Protein AF-A0A327WB02-F1 (afdb_monomer)

Nearest PDB structures (foldseek):
  8d9p-assembly1_A  TM=6.864E-01  e=2.105E-02  synthetic construct
  5vju-assembly1_A  TM=5.233E-01  e=1.436E-02  synthetic construct
  8d9o-assembly1_A  TM=4.269E-01  e=8.899E-03  synthetic construct
  8afz-assembly1_A  TM=2.380E-01  e=6.591E-01  Homo sapiens
  8zgt-assembly1_B  TM=2.980E-01  e=2.077E+00  Rattus norvegicus

Sequence (229 aa):
MYTESSLNSIQQRFCEGFLYFPFKQLKKSGNHIYKQYKSQSGIRQVLDEQKVTIDFHIFFAQQLREKIARVAVPNGISLMRQVEDLFEGNGRSEQTTAAVFTTFTEILTAYYSELSNYQSVVLLRQQESLKPMTKRNPDCSNAADVFSSEWPRMIKQFINNGNAVVKFLQENLETNNSYHHLPADCTQQEVEDVIVGIQAFNAIQYQLISLLKQWHQRQQQHNRQVYLN

Solvent-accessible surface area (backbone atoms only — not comparable to full-atom values): 13310 Å² total; per-residue (Å²): 139,83,67,72,79,60,56,55,60,56,51,50,67,74,37,70,92,51,98,64,87,89,69,82,76,68,44,74,59,90,95,47,76,47,77,73,94,52,97,82,66,58,56,66,60,54,52,53,55,43,37,62,69,75,43,37,67,37,54,49,34,43,53,52,40,49,43,42,67,72,44,48,49,57,50,50,55,51,41,50,47,52,55,47,54,60,50,64,44,55,77,72,68,90,83,91,59,80,68,52,49,48,52,54,51,50,53,53,50,53,48,48,53,48,50,51,46,42,50,68,49,50,54,47,51,56,42,57,70,31,47,50,32,64,41,99,76,54,56,61,89,62,55,67,65,69,59,31,74,60,52,57,47,54,55,49,50,53,40,53,52,50,52,52,50,40,51,53,53,48,56,39,69,72,45,96,50,101,75,40,68,64,53,94,60,55,55,72,63,62,55,50,51,42,41,52,41,49,52,55,50,40,51,55,49,53,51,51,45,48,53,44,50,52,47,48,52,50,50,54,52,52,52,52,56,64,75,75,104

Foldseek 3Di:
DDDPVVVVVLQCVVCVPPPDRPDDPWDDDQPDIDDDPDPPPCVVVVVVVVCCQPVVLLVLLVVLLCLLVPPQLVLLVVLLVLLVVQVVLLPPDDDDDPPLVCVLCVLSVVLSVVSCCCNPPVSVVLNVVSVQCNDSDHDCVCSVVSLPPVLLVSLVVNLVSLVVNLVVLVVLLPDPDDPRHDRPSDDNVSSVVSSVSSVVSNVSSVVSSVSSVVSVVSVVVVVVVVVVD

Secondary structure (DSSP, 8-state):
---THHHHHHHHHHTTT-SS---SSEEEETTEEEE-SSTTSSHHHHHHHHHHHHSHHHHHHHHHHHHIIIIIHHHHHHHHHHHHHHHHHTTS--SS-HHHHHHHHHHHHHHHHHHHHIIIIIIHHHHHHTTGGGSSS---TTHHHHTSTHHHHHHHHHHHHHHHHHHHHHHHHS--STT-PPPTT--HHHHHHHHHHHHHHHHHHHHHHHHHHHHHHHHHHHHHHHHH-

Structure (mmCIF, N/CA/C/O backbone):
data_AF-A0A327WB02-F1
#
_entry.id   AF-A0A327WB02-F1
#
loop_
_atom_site.group_PDB
_atom_site.id
_atom_site.type_symbol
_atom_site.label_atom_id
_atom_site.label_alt_id
_atom_site.label_comp_id
_atom_site.label_asym_id
_atom_site.label_entity_id
_atom_site.label_seq_id
_atom_site.pdbx_PDB_ins_code
_atom_site.Cartn_x
_atom_site.Cartn_y
_atom_site.Cartn_z
_atom_site.occupancy
_atom_site.B_iso_or_equiv
_atom_site.auth_seq_id
_atom_site.auth_comp_id
_atom_site.auth_asym_id
_atom_site.auth_atom_id
_atom_site.pdbx_PDB_model_num
ATOM 1 N N . MET A 1 1 ? -4.461 -12.548 -40.177 1.00 32.12 1 MET A N 1
ATOM 2 C CA . MET A 1 1 ? -3.626 -11.860 -41.183 1.00 32.12 1 MET A CA 1
ATOM 3 C C . MET A 1 1 ? -3.137 -10.555 -40.571 1.00 32.12 1 MET A C 1
ATOM 5 O O . MET A 1 1 ? -3.933 -9.643 -40.420 1.00 32.12 1 MET A O 1
ATOM 9 N N . TYR A 1 2 ? -1.881 -10.505 -40.118 1.00 34.25 2 TYR A N 1
ATOM 10 C CA . TYR A 1 2 ? -1.254 -9.273 -39.626 1.00 34.25 2 TYR A CA 1
ATOM 11 C C . TYR A 1 2 ? -0.498 -8.620 -40.782 1.00 34.25 2 TYR A C 1
ATOM 13 O O . TYR A 1 2 ? 0.242 -9.282 -41.501 1.00 34.25 2 TYR A O 1
ATOM 21 N N . THR A 1 3 ? -0.759 -7.336 -40.964 1.00 35.97 3 THR A N 1
ATOM 22 C CA . THR A 1 3 ? -0.374 -6.488 -42.088 1.00 35.97 3 THR A CA 1
ATOM 23 C C . THR A 1 3 ? 1.146 -6.361 -42.262 1.00 35.97 3 THR A C 1
ATOM 25 O O . THR A 1 3 ? 1.880 -6.010 -41.330 1.00 35.97 3 THR A O 1
ATOM 28 N N . GLU A 1 4 ? 1.607 -6.595 -43.497 1.00 39.88 4 GLU A N 1
ATOM 29 C CA . GLU A 1 4 ? 2.994 -6.445 -43.980 1.00 39.88 4 GLU A CA 1
ATOM 30 C C . GLU A 1 4 ? 3.589 -5.050 -43.705 1.00 39.88 4 GLU A C 1
ATOM 32 O O . GLU A 1 4 ? 4.802 -4.890 -43.578 1.00 39.88 4 GLU A O 1
ATOM 37 N N . SER A 1 5 ? 2.737 -4.043 -43.500 1.00 41.31 5 SER A N 1
ATOM 38 C CA . SER A 1 5 ? 3.108 -2.654 -43.211 1.00 41.31 5 SER A CA 1
ATOM 39 C C . SER A 1 5 ? 3.888 -2.474 -41.893 1.00 41.31 5 SER A C 1
ATOM 41 O O . SER A 1 5 ? 4.639 -1.513 -41.751 1.00 41.31 5 SER A O 1
ATOM 43 N N . SER A 1 6 ? 3.746 -3.388 -40.922 1.00 52.22 6 SER A N 1
ATOM 44 C CA . SER A 1 6 ? 4.434 -3.296 -39.618 1.00 52.22 6 SER A CA 1
ATOM 45 C C . SER A 1 6 ? 5.859 -3.871 -39.622 1.00 52.22 6 SER A C 1
ATOM 47 O O . SER A 1 6 ? 6.732 -3.366 -38.910 1.00 52.22 6 SER A O 1
ATOM 49 N N . LEU A 1 7 ? 6.113 -4.883 -40.457 1.00 50.50 7 LEU A N 1
ATOM 50 C CA . LEU A 1 7 ? 7.383 -5.616 -40.537 1.00 50.50 7 LEU A CA 1
ATOM 51 C C . LEU A 1 7 ? 8.502 -4.768 -41.156 1.00 50.50 7 LEU A C 1
ATOM 53 O O . LEU A 1 7 ? 9.611 -4.746 -40.616 1.00 50.50 7 LEU A O 1
ATOM 57 N N . ASN A 1 8 ? 8.184 -3.995 -42.201 1.00 58.88 8 ASN A N 1
ATOM 58 C CA . ASN A 1 8 ? 9.141 -3.105 -42.867 1.00 58.88 8 ASN A CA 1
ATOM 59 C C . ASN A 1 8 ? 9.715 -2.044 -41.916 1.00 58.88 8 ASN A C 1
ATOM 61 O O . ASN A 1 8 ? 10.916 -1.798 -41.935 1.00 58.88 8 ASN A O 1
ATOM 65 N N . SER A 1 9 ? 8.897 -1.476 -41.023 1.00 62.22 9 SER A N 1
ATOM 66 C CA . SER A 1 9 ? 9.352 -0.441 -40.078 1.00 62.22 9 SER A CA 1
ATOM 67 C C . SER A 1 9 ? 10.362 -0.956 -39.039 1.00 62.22 9 SER A C 1
ATOM 69 O O . SER A 1 9 ? 11.284 -0.246 -38.638 1.00 62.22 9 SER A O 1
ATOM 71 N N . ILE A 1 10 ? 10.211 -2.214 -38.608 1.00 60.62 10 ILE A N 1
ATOM 72 C CA . ILE A 1 10 ? 11.102 -2.863 -37.635 1.00 60.62 10 ILE A CA 1
ATOM 73 C C . ILE A 1 10 ? 12.412 -3.269 -38.316 1.00 60.62 10 ILE A C 1
ATOM 75 O O . ILE A 1 10 ? 13.485 -3.099 -37.740 1.00 60.62 10 ILE A O 1
ATOM 79 N N . GLN A 1 11 ? 12.329 -3.769 -39.551 1.00 59.72 11 GLN A N 1
ATOM 80 C CA . GLN A 1 11 ? 13.497 -4.120 -40.358 1.00 59.72 11 GLN A CA 1
ATOM 81 C C . GLN A 1 11 ? 14.322 -2.890 -40.753 1.00 59.72 11 GLN A C 1
ATOM 83 O O . GLN A 1 11 ? 15.544 -2.947 -40.654 1.00 59.72 11 GLN A O 1
ATOM 88 N N . GLN A 1 12 ? 13.673 -1.777 -41.114 1.00 62.44 12 GLN A N 1
ATOM 89 C CA . GLN A 1 12 ? 14.321 -0.490 -41.400 1.00 62.44 12 GLN A CA 1
ATOM 90 C C . GLN A 1 12 ? 15.123 0.041 -40.215 1.00 62.44 12 GLN A C 1
ATOM 92 O O . GLN A 1 12 ? 16.292 0.356 -40.388 1.00 62.44 12 GLN A O 1
ATOM 97 N N . ARG A 1 13 ? 14.553 0.043 -39.005 1.00 64.00 13 ARG A N 1
ATOM 98 C CA . ARG A 1 13 ? 15.277 0.479 -37.798 1.00 64.00 13 ARG A CA 1
ATOM 99 C C . ARG A 1 13 ? 16.445 -0.426 -37.406 1.00 64.00 13 ARG A C 1
ATOM 101 O O . ARG A 1 13 ? 17.451 0.062 -36.920 1.00 64.00 13 ARG A O 1
ATOM 108 N N . PHE A 1 14 ? 16.315 -1.743 -37.564 1.00 61.53 14 PHE A N 1
ATOM 109 C CA . PHE A 1 14 ? 17.401 -2.668 -37.208 1.00 61.53 14 PHE A CA 1
ATOM 110 C C . PHE A 1 14 ? 18.541 -2.664 -38.234 1.00 61.53 14 PHE A C 1
ATOM 112 O O . PHE A 1 14 ? 19.680 -2.957 -37.890 1.00 61.53 14 PHE A O 1
ATOM 119 N N . CYS A 1 15 ? 18.229 -2.360 -39.494 1.00 60.25 15 CYS A N 1
ATOM 120 C CA . CYS A 1 15 ? 19.188 -2.345 -40.595 1.00 60.25 15 CYS A CA 1
ATOM 121 C C . CYS A 1 15 ? 19.619 -0.920 -40.986 1.00 60.25 15 CYS A C 1
ATOM 123 O O . CYS A 1 15 ? 20.163 -0.746 -42.074 1.00 60.25 15 CYS A O 1
ATOM 125 N N . GLU A 1 16 ? 19.385 0.094 -40.142 1.00 58.88 16 GLU A N 1
ATOM 126 C CA . GLU A 1 16 ? 19.899 1.452 -40.364 1.00 58.88 16 GLU A CA 1
ATOM 127 C C . GLU A 1 16 ? 21.437 1.387 -40.461 1.00 58.88 16 GLU A C 1
ATOM 129 O O . GLU A 1 16 ? 22.114 1.030 -39.500 1.00 58.88 16 GLU A O 1
ATOM 134 N N . GLY A 1 17 ? 21.980 1.637 -41.661 1.00 55.62 17 GLY A N 1
ATOM 135 C CA . GLY A 1 17 ? 23.410 1.494 -41.984 1.00 55.62 17 GLY A CA 1
ATOM 136 C C . GLY A 1 17 ? 23.781 0.294 -42.871 1.00 55.62 17 GLY A C 1
ATOM 137 O O . GLY A 1 17 ? 24.914 0.220 -43.341 1.00 55.62 17 GLY A O 1
ATOM 138 N N . PHE A 1 18 ? 22.847 -0.617 -43.165 1.00 56.72 18 PHE A N 1
ATOM 139 C CA . PHE A 1 18 ? 23.051 -1.727 -44.104 1.00 56.72 18 PHE A CA 1
ATOM 140 C C . PHE A 1 18 ? 22.385 -1.439 -45.456 1.00 56.72 18 PHE A C 1
ATOM 142 O O . PHE A 1 18 ? 21.215 -1.075 -45.524 1.00 56.72 18 PHE A O 1
ATOM 149 N N . LEU A 1 19 ? 23.116 -1.667 -46.551 1.00 53.78 19 LEU A N 1
ATOM 150 C CA . LEU A 1 19 ? 22.639 -1.462 -47.931 1.00 53.78 19 LEU A CA 1
ATOM 151 C C . LEU A 1 19 ? 21.540 -2.453 -48.368 1.00 53.78 19 LEU A C 1
ATOM 153 O O . LEU A 1 19 ? 20.880 -2.230 -49.380 1.00 53.78 19 LEU A O 1
ATOM 157 N N . TYR A 1 20 ? 21.335 -3.550 -47.630 1.00 55.38 20 TYR A N 1
ATOM 158 C CA . TYR A 1 20 ? 20.303 -4.552 -47.910 1.00 55.38 20 TYR A CA 1
ATOM 159 C C . TYR A 1 20 ? 19.826 -5.223 -46.616 1.00 55.38 20 TYR A C 1
ATOM 161 O O . TYR A 1 20 ? 20.630 -5.416 -45.709 1.00 55.38 20 TYR A O 1
ATOM 169 N N . PHE A 1 21 ? 18.545 -5.613 -46.540 1.00 57.84 21 PHE A N 1
ATOM 170 C CA . PHE A 1 21 ? 17.923 -6.258 -45.371 1.00 57.84 21 PHE A CA 1
ATOM 171 C C . PHE A 1 21 ? 18.331 -7.744 -45.256 1.00 57.84 21 PHE A C 1
ATOM 173 O O . PHE A 1 21 ? 17.714 -8.593 -45.906 1.00 57.84 21 PHE A O 1
ATOM 180 N N . PRO A 1 22 ? 19.316 -8.135 -44.419 1.00 56.16 22 PRO A N 1
ATOM 181 C CA . PRO A 1 22 ? 19.855 -9.501 -44.427 1.00 56.16 22 PRO A CA 1
ATOM 182 C C . PRO A 1 22 ? 18.999 -10.486 -43.612 1.00 56.16 22 PRO A C 1
ATOM 184 O O . PRO A 1 22 ? 19.260 -11.691 -43.578 1.00 56.16 22 PRO A O 1
ATOM 187 N N . PHE A 1 23 ? 17.988 -9.989 -42.893 1.00 61.72 23 PHE A N 1
ATOM 188 C CA . PHE A 1 23 ? 17.311 -10.738 -41.840 1.00 61.72 23 PHE A CA 1
ATOM 189 C C . PHE A 1 23 ? 15.807 -10.874 -42.108 1.00 61.72 23 PHE A C 1
ATOM 191 O O . PHE A 1 23 ? 15.025 -9.938 -41.937 1.00 61.72 23 PHE A O 1
ATOM 198 N N . LYS A 1 24 ? 15.386 -12.092 -42.471 1.00 59.75 24 LYS A N 1
ATOM 199 C CA . LYS A 1 24 ? 13.977 -12.510 -42.428 1.00 59.75 24 LYS A CA 1
ATOM 200 C C . LYS A 1 24 ? 13.587 -12.839 -40.975 1.00 59.75 24 LYS A C 1
ATOM 202 O O . LYS A 1 24 ? 14.404 -13.392 -40.240 1.00 59.75 24 LYS A O 1
ATOM 207 N N . GLN A 1 25 ? 12.343 -12.526 -40.591 1.00 66.06 25 GLN A N 1
ATOM 208 C CA . GLN A 1 25 ? 11.715 -12.905 -39.308 1.00 66.06 25 GLN A CA 1
ATOM 209 C C . GLN A 1 25 ? 12.329 -12.274 -38.038 1.00 66.06 25 GLN A C 1
ATOM 211 O O . GLN A 1 25 ? 12.510 -12.947 -37.021 1.00 66.06 25 GLN A O 1
ATOM 216 N N . LEU A 1 26 ? 12.629 -10.971 -38.067 1.00 67.31 26 LEU A N 1
ATOM 217 C CA . LEU A 1 26 ? 12.939 -10.233 -36.838 1.00 67.31 26 LEU A CA 1
ATOM 218 C C . LEU A 1 26 ? 11.714 -10.187 -35.919 1.00 67.31 26 LEU A C 1
ATOM 220 O O . LEU A 1 26 ? 10.584 -9.991 -36.370 1.00 67.31 26 LEU A O 1
ATOM 224 N N . LYS A 1 27 ? 11.950 -10.353 -34.620 1.00 70.25 27 LYS A N 1
ATOM 225 C CA . LYS A 1 27 ? 10.933 -10.232 -33.576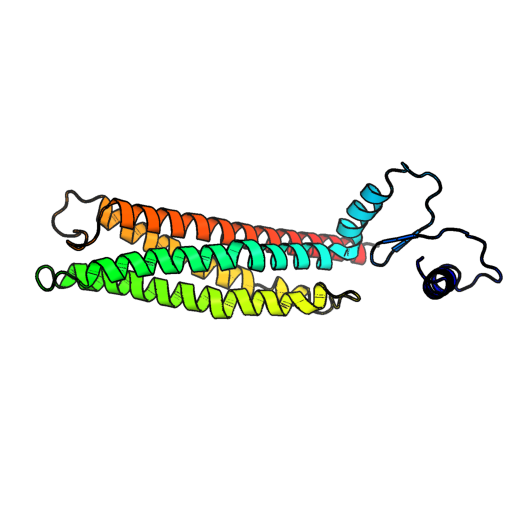 1.00 70.25 27 LYS A CA 1
ATOM 226 C C . LYS A 1 27 ? 11.227 -9.008 -32.718 1.00 70.25 27 LYS A C 1
ATOM 228 O O . LYS A 1 27 ? 12.370 -8.570 -32.607 1.00 70.25 27 LYS A O 1
ATOM 233 N N . LYS A 1 28 ? 10.182 -8.460 -32.099 1.00 69.06 28 LYS A N 1
ATOM 234 C CA . LYS A 1 28 ? 10.279 -7.322 -31.180 1.00 69.06 28 LYS A CA 1
ATOM 235 C C . LYS A 1 28 ? 9.695 -7.692 -29.820 1.00 69.06 28 LYS A C 1
ATOM 237 O O . LYS A 1 28 ? 8.612 -8.267 -29.756 1.00 69.06 28 LYS A O 1
ATOM 242 N N . SER A 1 29 ? 10.402 -7.352 -28.745 1.00 64.06 29 SER A N 1
ATOM 243 C CA . SER A 1 29 ? 9.916 -7.449 -27.361 1.00 64.06 29 SER A CA 1
ATOM 244 C C . SER A 1 29 ? 10.283 -6.168 -26.615 1.00 64.06 29 SER A C 1
ATOM 246 O O . SER A 1 29 ? 11.459 -5.889 -26.394 1.00 64.06 29 SER A O 1
ATOM 248 N N . GLY A 1 30 ? 9.283 -5.355 -26.254 1.00 66.00 30 GLY A N 1
ATOM 249 C CA . GLY A 1 30 ? 9.524 -4.014 -25.704 1.00 66.00 30 GLY A CA 1
ATOM 250 C C . GLY A 1 30 ? 10.321 -3.138 -26.680 1.00 66.00 30 GLY A C 1
ATOM 251 O O . GLY A 1 30 ? 9.927 -3.001 -27.842 1.00 66.00 30 GLY A O 1
ATOM 252 N N . ASN A 1 31 ? 11.448 -2.593 -26.215 1.00 62.34 31 ASN A N 1
ATOM 253 C CA . ASN A 1 31 ? 12.380 -1.787 -27.014 1.00 62.34 31 ASN A CA 1
ATOM 254 C C . ASN A 1 31 ? 13.396 -2.612 -27.825 1.00 62.34 31 ASN A C 1
ATOM 256 O O . ASN A 1 31 ? 14.076 -2.063 -28.685 1.00 62.34 31 ASN A O 1
ATOM 260 N N . HIS A 1 32 ? 13.463 -3.929 -27.619 1.00 61.38 32 HIS A N 1
ATOM 261 C CA . HIS A 1 32 ? 14.475 -4.782 -28.237 1.00 61.38 32 HIS A CA 1
ATOM 262 C C . HIS A 1 32 ? 13.971 -5.384 -29.550 1.00 61.38 32 HIS A C 1
ATOM 264 O O . HIS A 1 32 ? 12.881 -5.967 -29.604 1.00 61.38 32 HIS A O 1
ATOM 270 N N . ILE A 1 33 ? 14.787 -5.280 -30.599 1.00 70.69 33 ILE A N 1
ATOM 271 C CA . ILE A 1 33 ? 14.610 -5.993 -31.867 1.00 70.69 33 ILE A CA 1
ATOM 272 C C . ILE A 1 33 ? 15.664 -7.096 -31.913 1.00 70.69 33 ILE A C 1
ATOM 274 O O . ILE A 1 33 ? 16.843 -6.833 -31.697 1.00 70.69 33 ILE A O 1
ATOM 278 N N . TYR A 1 34 ? 15.245 -8.334 -32.161 1.00 71.69 34 TYR A N 1
ATOM 279 C CA . TYR A 1 34 ? 16.137 -9.489 -32.111 1.00 71.69 34 TYR A CA 1
ATOM 280 C C . TYR A 1 34 ? 15.802 -10.521 -33.187 1.00 71.69 34 TYR A C 1
ATOM 282 O O . TYR A 1 34 ? 14.675 -10.604 -33.687 1.00 71.69 34 TYR A O 1
ATOM 290 N N . LYS A 1 35 ? 16.793 -11.353 -33.520 1.00 74.00 35 LYS A N 1
ATOM 291 C CA . LYS A 1 35 ? 16.630 -12.514 -34.398 1.00 74.00 35 LYS A CA 1
ATOM 292 C C . LYS A 1 35 ? 16.631 -13.790 -33.565 1.00 74.00 35 LYS A C 1
ATOM 294 O O . LYS A 1 35 ? 17.568 -14.052 -32.817 1.00 74.00 35 LYS A O 1
ATOM 299 N N . GLN A 1 36 ? 15.579 -14.593 -33.701 1.00 69.62 36 GLN A N 1
ATOM 300 C CA . GLN A 1 36 ? 15.470 -15.879 -33.020 1.00 69.62 36 GLN A CA 1
ATOM 301 C C . GLN A 1 36 ? 15.820 -17.011 -33.989 1.00 69.62 36 GLN A C 1
ATOM 303 O O . GLN A 1 36 ? 15.070 -17.276 -34.922 1.00 69.62 36 GLN A O 1
ATOM 308 N N . TYR A 1 37 ? 16.946 -17.689 -33.758 1.00 70.31 37 TYR A N 1
ATOM 309 C CA . TYR A 1 37 ? 17.419 -18.775 -34.628 1.00 70.31 37 TYR A CA 1
ATOM 310 C C . TYR A 1 37 ? 16.761 -20.136 -34.335 1.00 70.31 37 TYR A C 1
ATOM 312 O O . TYR A 1 37 ? 16.684 -20.976 -35.225 1.00 70.31 37 TYR A O 1
ATOM 320 N N . LYS A 1 38 ? 16.268 -20.365 -33.106 1.00 74.25 38 LYS A N 1
ATOM 321 C CA . LYS A 1 38 ? 15.554 -21.592 -32.692 1.00 74.25 38 LYS A CA 1
ATOM 322 C C . LYS A 1 38 ? 14.344 -21.246 -31.820 1.00 74.25 38 LYS A C 1
ATOM 324 O O . LYS A 1 38 ? 14.435 -20.370 -30.964 1.00 74.25 38 LYS A O 1
ATOM 329 N N . SER A 1 39 ? 13.220 -21.942 -31.997 1.00 67.00 39 SER A N 1
ATOM 330 C CA . SER A 1 39 ? 11.949 -21.664 -31.299 1.00 67.00 39 SER A CA 1
ATOM 331 C C . SER A 1 39 ? 12.020 -21.817 -29.769 1.00 67.00 39 SER A C 1
ATOM 333 O O . SER A 1 39 ? 11.348 -21.068 -29.066 1.00 67.00 39 SER A O 1
ATOM 335 N N . GLN A 1 40 ? 12.881 -22.702 -29.253 1.00 66.88 40 GLN A N 1
ATOM 336 C CA . GLN A 1 40 ? 13.086 -22.965 -27.817 1.00 66.88 40 GLN A CA 1
ATOM 337 C C . GLN A 1 40 ? 14.409 -22.402 -27.263 1.00 66.88 40 GLN A C 1
ATOM 339 O O . GLN A 1 40 ? 15.006 -22.959 -26.351 1.00 66.88 40 GLN A O 1
ATOM 344 N N . SER A 1 41 ? 14.916 -21.296 -27.806 1.00 68.00 41 SER A N 1
ATOM 345 C CA . SER A 1 41 ? 16.246 -20.774 -27.452 1.00 68.00 41 SER A CA 1
ATOM 346 C C . SER A 1 41 ? 16.353 -20.089 -26.078 1.00 68.00 41 SER A C 1
ATOM 348 O O . SER A 1 41 ? 17.297 -19.336 -25.872 1.00 68.00 41 SER A O 1
ATOM 350 N N . GLY A 1 42 ? 15.367 -20.228 -25.181 1.00 68.31 42 GLY A N 1
ATOM 351 C CA . GLY A 1 42 ? 15.348 -19.521 -23.887 1.00 68.31 42 GLY A CA 1
ATOM 352 C C . GLY A 1 42 ? 15.331 -17.986 -23.993 1.00 68.31 42 GLY A C 1
ATOM 353 O O . GLY A 1 42 ? 15.428 -17.290 -22.992 1.00 68.31 42 GLY A O 1
ATOM 354 N N . ILE A 1 43 ? 15.172 -17.428 -25.200 1.00 69.94 43 ILE A N 1
ATOM 355 C CA . ILE A 1 43 ? 15.382 -15.996 -25.468 1.00 69.94 43 ILE A CA 1
ATOM 356 C C . ILE A 1 43 ? 14.408 -15.096 -24.713 1.00 69.94 43 ILE A C 1
ATOM 358 O O . ILE A 1 43 ? 14.726 -13.953 -24.420 1.00 69.94 43 ILE A O 1
ATOM 362 N N . ARG A 1 44 ? 13.228 -15.617 -24.367 1.00 67.19 44 ARG A N 1
ATOM 363 C CA . ARG A 1 44 ? 12.261 -14.907 -23.534 1.00 67.19 44 ARG A CA 1
ATOM 364 C C . ARG A 1 44 ? 12.810 -14.674 -22.127 1.00 67.19 44 ARG A C 1
ATOM 366 O O . ARG A 1 44 ? 12.741 -13.550 -21.661 1.00 67.19 44 ARG A O 1
ATOM 373 N N . GLN A 1 45 ? 13.424 -15.691 -21.525 1.00 66.56 45 GLN A N 1
ATOM 374 C CA . GLN A 1 45 ? 14.058 -15.577 -20.215 1.00 66.56 45 GLN A CA 1
ATOM 375 C C . GLN A 1 45 ? 15.209 -14.564 -20.248 1.00 66.56 45 GLN A C 1
ATOM 377 O O . GLN A 1 45 ? 15.248 -13.673 -19.413 1.00 66.56 45 GLN A O 1
ATOM 382 N N . VAL A 1 46 ? 16.064 -14.613 -21.275 1.00 65.31 46 VAL A N 1
ATOM 383 C CA . VAL A 1 46 ? 17.161 -13.640 -21.450 1.00 65.31 46 VAL A CA 1
ATOM 384 C C . VAL A 1 46 ? 16.634 -12.213 -21.634 1.00 65.31 46 VAL A C 1
ATOM 386 O O . VAL A 1 46 ? 17.170 -11.275 -21.056 1.00 65.31 46 VAL A O 1
ATOM 389 N N . LEU A 1 47 ? 15.570 -12.023 -22.420 1.00 64.56 47 LEU A N 1
ATOM 390 C CA . LEU A 1 47 ? 14.949 -10.708 -22.616 1.00 64.56 47 LEU A CA 1
ATOM 391 C C . LEU A 1 47 ? 14.252 -10.198 -21.349 1.00 64.56 47 LEU A C 1
ATOM 393 O O . LEU A 1 47 ? 14.239 -8.992 -21.112 1.00 64.56 47 LEU A O 1
ATOM 397 N N . ASP A 1 48 ? 13.674 -11.088 -20.546 1.00 64.12 48 ASP A N 1
ATOM 398 C CA . ASP A 1 48 ? 13.049 -10.737 -19.272 1.00 64.12 48 ASP A CA 1
ATOM 399 C C . ASP A 1 48 ? 14.121 -10.385 -18.217 1.00 64.12 48 ASP A C 1
ATOM 401 O O . ASP A 1 48 ? 14.002 -9.361 -17.545 1.00 64.12 48 ASP A O 1
ATOM 405 N N . GLU A 1 49 ? 15.230 -11.130 -18.156 1.00 61.22 49 GLU A N 1
ATOM 406 C CA . GLU A 1 49 ? 16.411 -10.810 -17.335 1.00 61.22 49 GLU A CA 1
ATOM 407 C C . GLU A 1 49 ? 17.071 -9.487 -17.766 1.00 61.22 49 GLU A C 1
ATOM 409 O O . GLU A 1 49 ? 17.442 -8.657 -16.928 1.00 61.22 49 GLU A O 1
ATOM 414 N N . GLN A 1 50 ? 17.160 -9.225 -19.075 1.00 59.38 50 GLN A N 1
ATOM 415 C CA . GLN A 1 50 ? 17.676 -7.957 -19.591 1.00 59.38 50 GLN A CA 1
ATOM 416 C C . GLN A 1 50 ? 16.724 -6.783 -19.362 1.00 59.38 50 GLN A C 1
ATOM 418 O O . GLN A 1 50 ? 17.204 -5.700 -19.049 1.00 59.38 50 GLN A O 1
ATOM 423 N N . LYS A 1 51 ? 15.398 -6.961 -19.411 1.00 58.53 51 LYS A N 1
ATOM 424 C CA . LYS A 1 51 ? 14.447 -5.905 -19.007 1.00 58.53 51 LYS A CA 1
ATOM 425 C C . LYS A 1 51 ? 14.644 -5.480 -17.555 1.00 58.53 51 LYS A C 1
ATOM 427 O O . LYS A 1 51 ? 14.614 -4.290 -17.265 1.00 58.53 51 LYS A O 1
ATOM 432 N N . VAL A 1 52 ? 14.895 -6.429 -16.654 1.00 55.72 52 VAL A N 1
ATOM 433 C CA . VAL A 1 52 ? 15.206 -6.140 -15.241 1.00 55.72 52 VAL A CA 1
ATOM 434 C C . VAL A 1 52 ? 16.569 -5.444 -15.085 1.00 55.72 52 VAL A C 1
ATOM 436 O O . VAL A 1 52 ? 16.825 -4.777 -14.082 1.00 55.72 52 VAL A O 1
ATOM 439 N N . THR A 1 53 ? 17.452 -5.569 -16.074 1.00 57.16 53 THR A N 1
ATOM 440 C CA . THR A 1 53 ? 18.816 -5.026 -16.027 1.00 57.16 53 THR A CA 1
ATOM 441 C C . THR A 1 53 ? 18.951 -3.671 -16.734 1.00 57.16 53 THR A C 1
ATOM 443 O O . THR A 1 53 ? 19.689 -2.825 -16.243 1.00 57.16 53 THR A O 1
ATOM 446 N N . ILE A 1 54 ? 18.210 -3.436 -17.821 1.00 59.19 54 ILE A N 1
ATOM 447 C CA . ILE A 1 54 ? 18.324 -2.255 -18.697 1.00 59.19 54 ILE A CA 1
ATOM 448 C C . ILE A 1 54 ? 17.125 -1.303 -18.525 1.00 59.19 54 ILE A C 1
ATOM 450 O O . ILE A 1 54 ? 17.303 -0.092 -18.497 1.00 59.19 54 ILE A O 1
ATOM 454 N N . ASP A 1 55 ? 15.916 -1.836 -18.317 1.00 70.38 55 ASP A N 1
ATOM 455 C CA . ASP A 1 55 ? 14.656 -1.078 -18.206 1.00 70.38 55 ASP A CA 1
ATOM 456 C C . ASP A 1 55 ? 14.048 -1.186 -16.786 1.00 70.38 55 ASP A C 1
ATOM 458 O O . ASP A 1 55 ? 12.827 -1.227 -16.589 1.00 70.38 55 ASP A O 1
ATOM 462 N N . PHE A 1 56 ? 14.899 -1.249 -15.754 1.00 77.69 56 PHE A N 1
ATOM 463 C CA . PHE A 1 56 ? 14.472 -1.508 -14.371 1.00 77.69 56 PHE A CA 1
ATOM 464 C C . PHE A 1 56 ? 13.477 -0.462 -13.835 1.00 77.69 56 PHE A C 1
ATOM 466 O O . PHE A 1 56 ? 12.614 -0.794 -13.024 1.00 77.69 56 PHE A O 1
ATOM 473 N N . HIS A 1 57 ? 13.536 0.781 -14.325 1.00 83.81 57 HIS A N 1
ATOM 474 C CA . HIS A 1 57 ? 12.556 1.822 -14.007 1.00 83.81 57 HIS A CA 1
ATOM 475 C C . HIS A 1 57 ? 11.128 1.432 -14.389 1.00 83.81 57 HIS A C 1
ATOM 477 O O . HIS A 1 57 ? 10.215 1.574 -13.580 1.00 83.81 57 HIS A O 1
ATOM 483 N N . ILE A 1 58 ? 10.938 0.904 -15.601 1.00 84.62 58 ILE A N 1
ATOM 484 C CA . ILE A 1 58 ? 9.628 0.458 -16.087 1.00 84.62 58 ILE A CA 1
ATOM 485 C C . ILE A 1 58 ? 9.140 -0.703 -15.226 1.00 84.62 58 ILE A C 1
ATOM 487 O O . ILE A 1 58 ? 7.982 -0.733 -14.815 1.00 84.62 58 ILE A O 1
ATOM 491 N N . PHE A 1 59 ? 10.038 -1.645 -14.931 1.00 85.19 59 PHE A N 1
ATOM 492 C CA . PHE A 1 59 ? 9.732 -2.825 -14.133 1.00 85.19 59 PHE A CA 1
ATOM 493 C C . PHE A 1 59 ? 9.206 -2.460 -12.737 1.00 85.19 59 PHE A C 1
ATOM 495 O O . PHE A 1 59 ? 8.122 -2.902 -12.352 1.00 85.19 59 PHE A O 1
ATOM 502 N N . PHE A 1 60 ? 9.928 -1.621 -11.988 1.00 88.25 60 PHE A N 1
ATOM 503 C CA . PHE A 1 60 ? 9.487 -1.198 -10.656 1.00 88.25 60 PHE A CA 1
ATOM 504 C C . PHE A 1 60 ? 8.249 -0.298 -10.710 1.00 88.25 60 PHE A C 1
ATOM 506 O O . PHE A 1 60 ? 7.345 -0.472 -9.890 1.00 88.25 60 PHE A O 1
ATOM 513 N N . ALA A 1 61 ? 8.154 0.602 -11.695 1.00 88.81 61 ALA A N 1
ATOM 514 C CA . ALA A 1 61 ? 6.979 1.450 -11.865 1.00 88.81 61 ALA A CA 1
ATOM 515 C C . ALA A 1 61 ? 5.711 0.630 -12.145 1.00 88.81 61 ALA A C 1
ATOM 517 O O . ALA A 1 61 ? 4.656 0.898 -11.566 1.00 88.81 61 ALA A O 1
ATOM 518 N N . GLN A 1 62 ? 5.810 -0.399 -12.991 1.00 88.50 62 GLN A N 1
ATOM 519 C CA . GLN A 1 62 ? 4.698 -1.295 -13.285 1.00 88.50 62 GLN A CA 1
ATOM 520 C C . GLN A 1 62 ? 4.297 -2.111 -12.053 1.00 88.50 62 GLN A C 1
ATOM 522 O O . GLN A 1 62 ? 3.113 -2.151 -11.724 1.00 88.50 62 GLN A O 1
ATOM 527 N N . GLN A 1 63 ? 5.260 -2.690 -11.329 1.00 9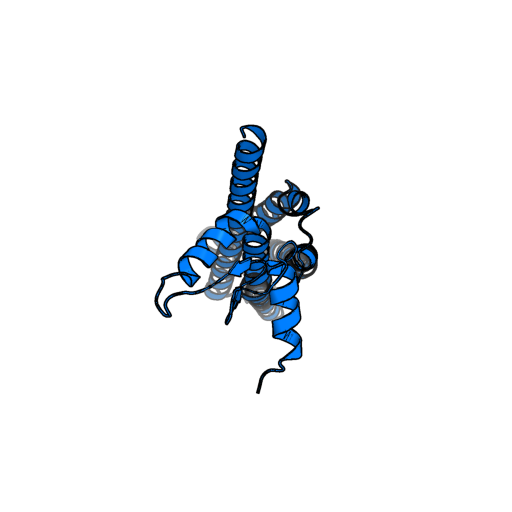1.00 63 GLN A N 1
ATOM 528 C CA . GLN A 1 63 ? 4.965 -3.437 -10.103 1.00 91.00 63 GLN A CA 1
ATOM 529 C C . GLN A 1 63 ? 4.285 -2.572 -9.036 1.00 91.00 63 GLN A C 1
ATOM 531 O O . GLN A 1 63 ? 3.290 -2.995 -8.448 1.00 91.00 63 GLN A O 1
ATOM 536 N N . LEU A 1 64 ? 4.783 -1.354 -8.797 1.00 91.88 64 LEU A N 1
ATOM 537 C CA . LEU A 1 64 ? 4.169 -0.422 -7.849 1.00 91.88 64 LEU A CA 1
ATOM 538 C C . LEU A 1 64 ? 2.752 -0.047 -8.284 1.00 91.88 64 LEU A C 1
ATOM 540 O O . LEU A 1 64 ? 1.822 -0.138 -7.486 1.00 91.88 64 LEU A O 1
ATOM 544 N N . ARG A 1 65 ? 2.566 0.308 -9.559 1.00 91.25 65 ARG A N 1
ATOM 545 C CA . ARG A 1 65 ? 1.258 0.689 -10.099 1.00 91.25 65 ARG A CA 1
ATOM 546 C C . ARG A 1 65 ? 0.247 -0.449 -9.986 1.00 91.25 65 ARG A C 1
ATOM 548 O O . ARG A 1 65 ? -0.889 -0.213 -9.582 1.00 91.25 65 ARG A O 1
ATOM 555 N N . GLU A 1 66 ? 0.640 -1.669 -10.344 1.00 92.00 66 GLU A N 1
ATOM 556 C CA . GLU A 1 66 ? -0.223 -2.848 -10.245 1.00 92.00 66 GLU A CA 1
ATOM 557 C C . GLU A 1 66 ? -0.570 -3.164 -8.792 1.00 92.00 66 GLU A C 1
ATOM 559 O O . GLU A 1 66 ? -1.733 -3.426 -8.489 1.00 92.00 66 GLU A O 1
ATOM 564 N N . LYS A 1 67 ? 0.402 -3.071 -7.881 1.00 94.31 67 LYS A N 1
ATOM 565 C CA . LYS A 1 67 ? 0.182 -3.321 -6.457 1.00 94.31 67 LYS A CA 1
ATOM 566 C C . LYS A 1 67 ? -0.737 -2.289 -5.816 1.00 94.31 67 LYS A C 1
ATOM 568 O O . LYS A 1 67 ? -1.627 -2.665 -5.059 1.00 94.31 67 LYS A O 1
ATOM 573 N N . ILE A 1 68 ? -0.576 -1.011 -6.154 1.00 93.62 68 ILE A N 1
ATOM 574 C CA . ILE A 1 68 ? -1.479 0.047 -5.695 1.00 93.62 68 ILE A CA 1
ATOM 575 C C . ILE A 1 68 ? -2.897 -0.219 -6.217 1.00 93.62 68 ILE A C 1
ATOM 577 O O . ILE A 1 68 ? -3.839 -0.283 -5.432 1.00 93.62 68 ILE A O 1
ATOM 581 N N . ALA A 1 69 ? -3.045 -0.443 -7.525 1.00 92.69 69 ALA A N 1
ATOM 582 C CA . ALA A 1 69 ? -4.350 -0.547 -8.174 1.00 92.69 69 ALA A CA 1
ATOM 583 C C . ALA A 1 69 ? -5.130 -1.818 -7.813 1.00 92.69 69 ALA A C 1
ATOM 585 O O . ALA A 1 69 ? -6.346 -1.773 -7.657 1.00 92.69 69 ALA A O 1
ATOM 586 N N . ARG A 1 70 ? -4.445 -2.965 -7.744 1.00 94.19 70 ARG A N 1
ATOM 587 C CA . ARG A 1 70 ? -5.085 -4.283 -7.604 1.00 94.19 70 ARG A CA 1
ATOM 588 C C . ARG A 1 70 ? -5.095 -4.808 -6.178 1.00 94.19 70 ARG A C 1
ATOM 590 O O . ARG A 1 70 ? -5.866 -5.714 -5.895 1.00 94.19 70 ARG A O 1
ATOM 597 N N . VAL A 1 71 ? -4.235 -4.281 -5.306 1.00 94.94 71 VAL A N 1
ATOM 598 C CA . VAL A 1 71 ? -4.091 -4.780 -3.934 1.00 94.94 71 VAL A CA 1
ATOM 599 C C . VAL A 1 71 ? -4.369 -3.670 -2.931 1.00 94.94 71 VAL A C 1
ATOM 601 O O . VAL A 1 71 ? -5.331 -3.780 -2.181 1.00 94.94 71 VAL A O 1
ATOM 604 N N . ALA A 1 72 ? -3.594 -2.582 -2.932 1.00 93.31 72 ALA A N 1
ATOM 605 C CA . ALA A 1 72 ? -3.711 -1.559 -1.893 1.00 93.31 72 ALA A CA 1
ATOM 606 C C . ALA A 1 72 ? -5.073 -0.850 -1.917 1.00 93.31 72 ALA A C 1
ATOM 608 O O . ALA A 1 72 ? -5.755 -0.833 -0.902 1.00 93.31 72 ALA A O 1
ATOM 609 N N . VAL A 1 73 ? -5.512 -0.318 -3.061 1.00 92.19 73 VAL A N 1
ATOM 610 C CA . VAL A 1 73 ? -6.792 0.406 -3.140 1.00 92.19 73 VAL A CA 1
ATOM 611 C C . VAL A 1 73 ? -7.986 -0.480 -2.745 1.00 92.19 73 VAL A C 1
ATOM 613 O O . VAL A 1 73 ? -8.745 -0.058 -1.875 1.00 92.19 73 VAL A O 1
ATOM 616 N N . PRO A 1 74 ? -8.150 -1.711 -3.277 1.00 93.88 74 PRO A N 1
ATOM 617 C CA . PRO A 1 74 ? -9.245 -2.587 -2.857 1.00 93.88 74 PRO A CA 1
ATOM 618 C C . PRO A 1 74 ? -9.221 -2.949 -1.366 1.00 93.88 74 PRO A C 1
ATOM 620 O O . PRO A 1 74 ? -10.270 -2.942 -0.729 1.00 93.88 74 PRO A O 1
ATOM 623 N N . ASN A 1 75 ? -8.042 -3.227 -0.796 1.00 94.00 75 ASN A N 1
ATOM 624 C CA . ASN A 1 75 ? -7.928 -3.539 0.634 1.00 94.00 75 ASN A CA 1
ATOM 625 C C . ASN A 1 75 ? -8.215 -2.309 1.508 1.00 94.00 75 ASN A C 1
ATOM 627 O O . ASN A 1 75 ? -8.853 -2.449 2.543 1.00 94.00 75 ASN A O 1
ATOM 631 N N . GLY A 1 76 ? -7.816 -1.111 1.069 1.00 92.88 76 GLY A N 1
ATOM 632 C CA . GLY A 1 76 ? -8.164 0.140 1.744 1.00 92.88 76 GLY A CA 1
ATOM 633 C C . GLY A 1 76 ? -9.676 0.375 1.780 1.00 92.88 76 GLY A C 1
ATOM 634 O O . GLY A 1 76 ? -10.211 0.671 2.838 1.00 92.88 76 GLY A O 1
ATOM 635 N N . ILE A 1 77 ? -10.377 0.152 0.660 1.00 91.75 77 ILE A N 1
ATOM 636 C CA . ILE A 1 77 ? -11.849 0.247 0.596 1.00 91.75 77 ILE A CA 1
ATOM 637 C C . ILE A 1 77 ? -12.507 -0.786 1.519 1.00 91.75 77 ILE A C 1
ATOM 639 O O . ILE A 1 77 ? -13.468 -0.470 2.212 1.00 91.75 77 ILE A O 1
ATOM 643 N N . SER A 1 78 ? -12.001 -2.022 1.534 1.00 93.12 78 SER A N 1
ATOM 644 C CA . SER A 1 78 ? -12.522 -3.066 2.422 1.00 93.12 78 SER A CA 1
ATOM 645 C C . SER A 1 78 ? -12.353 -2.695 3.895 1.00 93.12 78 SER A C 1
ATOM 647 O O . SER A 1 78 ? -13.279 -2.890 4.672 1.00 93.12 78 SER A O 1
ATOM 649 N N . LEU A 1 79 ? -11.197 -2.141 4.269 1.00 93.62 79 LEU A N 1
ATOM 650 C CA . LEU A 1 79 ? -10.933 -1.690 5.633 1.00 93.62 79 LEU A CA 1
ATOM 651 C C . LEU A 1 79 ? -11.806 -0.490 6.017 1.00 93.62 79 LEU A C 1
ATOM 653 O O . LEU A 1 79 ? -12.313 -0.443 7.130 1.00 93.62 79 LEU A O 1
ATOM 657 N N . MET A 1 80 ? -12.025 0.457 5.099 1.00 91.06 80 MET A N 1
ATOM 658 C CA . MET A 1 80 ? -12.950 1.571 5.335 1.00 91.06 80 MET A CA 1
ATOM 659 C C . MET A 1 80 ? -14.351 1.068 5.676 1.00 91.06 80 MET A C 1
ATOM 661 O O . MET A 1 80 ? -14.928 1.551 6.640 1.00 91.06 80 MET A O 1
ATOM 665 N N . ARG A 1 81 ? -14.849 0.059 4.951 1.00 90.69 81 ARG A N 1
ATOM 666 C CA . ARG A 1 81 ? -16.152 -0.556 5.240 1.00 90.69 81 ARG A CA 1
ATOM 667 C C . ARG A 1 81 ? -16.191 -1.237 6.600 1.00 90.69 81 ARG A C 1
ATOM 669 O O . ARG A 1 81 ? -17.128 -1.018 7.340 1.00 90.69 81 ARG A O 1
ATOM 676 N N . GLN A 1 82 ? -15.150 -1.986 6.967 1.00 90.12 82 GLN A N 1
ATOM 677 C CA . GLN A 1 82 ? -15.070 -2.599 8.301 1.00 90.12 82 GLN A CA 1
ATOM 678 C C . GLN A 1 82 ? -15.130 -1.551 9.420 1.00 90.12 82 GLN A C 1
ATOM 680 O O . GLN A 1 82 ? -15.746 -1.775 10.456 1.00 90.12 82 GLN A O 1
ATOM 685 N N . VAL A 1 83 ? -14.497 -0.396 9.206 1.00 88.50 83 VAL A N 1
ATOM 686 C CA . VAL A 1 83 ? -14.551 0.723 10.151 1.00 88.50 83 VAL A CA 1
ATOM 687 C C . VAL A 1 83 ? -15.934 1.397 10.141 1.00 88.50 83 VAL A C 1
ATOM 689 O O . VAL A 1 83 ? -16.420 1.761 11.205 1.00 88.50 83 VAL A O 1
ATOM 692 N N . GLU A 1 84 ? -16.586 1.539 8.981 1.00 85.62 84 GLU A N 1
ATOM 693 C CA . GLU A 1 84 ? -17.968 2.045 8.844 1.00 85.62 84 GLU A CA 1
ATOM 694 C C . GLU A 1 84 ? -18.993 1.141 9.534 1.00 85.62 84 GLU A C 1
ATOM 696 O O . GLU A 1 84 ? -19.816 1.639 10.298 1.00 85.62 84 GLU A O 1
ATOM 701 N N . ASP A 1 85 ? -18.907 -0.172 9.329 1.00 83.44 85 ASP A N 1
ATOM 702 C CA . ASP A 1 85 ? -19.792 -1.167 9.943 1.00 83.44 85 ASP A CA 1
ATOM 703 C C . ASP A 1 85 ? -19.734 -1.063 11.478 1.00 83.44 85 ASP A C 1
ATOM 705 O O . ASP A 1 85 ? -20.755 -1.131 12.166 1.00 83.44 85 ASP A O 1
ATOM 709 N N . LEU A 1 86 ? -18.541 -0.781 12.011 1.00 79.81 86 LEU A N 1
ATOM 710 C CA . LEU A 1 86 ? -18.323 -0.557 13.435 1.00 79.81 86 LEU A CA 1
ATOM 711 C C . LEU A 1 86 ? -18.975 0.746 13.948 1.00 79.81 86 LEU A C 1
ATOM 713 O O . LEU A 1 86 ? -19.329 0.837 15.122 1.00 79.81 86 LEU A O 1
ATOM 717 N N . PHE A 1 87 ? -19.182 1.752 13.089 1.00 71.31 87 PHE A N 1
ATOM 718 C CA . PHE A 1 87 ? -19.948 2.963 13.416 1.00 71.31 87 PHE A CA 1
ATOM 719 C C . PHE A 1 87 ? -21.461 2.778 13.272 1.00 71.31 87 PHE A C 1
ATOM 721 O O . PHE A 1 87 ? -22.212 3.322 14.082 1.00 71.31 87 PHE A O 1
ATOM 728 N N . GLU A 1 88 ? -21.924 2.031 12.268 1.00 66.75 88 GLU A N 1
ATOM 729 C CA . GLU A 1 88 ? -23.355 1.776 12.055 1.00 66.75 88 GLU A CA 1
ATOM 730 C C . GLU A 1 88 ? -23.963 0.918 13.177 1.00 66.75 88 GLU A C 1
ATOM 732 O O . GLU A 1 88 ? -25.122 1.127 13.550 1.00 66.75 88 GLU A O 1
ATOM 737 N N . GLY A 1 89 ? -23.170 0.026 13.783 1.00 56.88 89 GLY A N 1
ATOM 738 C CA . GLY A 1 89 ? -23.539 -0.676 15.017 1.00 56.88 89 GLY A CA 1
ATOM 739 C C . GLY A 1 89 ? -23.795 0.270 16.200 1.00 56.88 89 GLY A C 1
ATOM 740 O O . GLY A 1 89 ? -24.768 0.090 16.928 1.00 56.88 89 GLY A O 1
ATOM 741 N N . ASN A 1 90 ? -23.001 1.342 16.324 1.00 52.94 90 ASN A N 1
ATOM 742 C CA . ASN A 1 90 ? -23.000 2.284 17.457 1.00 52.94 90 ASN A CA 1
ATOM 743 C C . ASN A 1 90 ? -24.127 3.336 17.441 1.00 52.94 90 ASN A C 1
ATOM 745 O O . ASN A 1 90 ? -24.262 4.112 18.386 1.00 52.94 90 ASN A O 1
ATOM 749 N N . GLY A 1 91 ? -24.943 3.399 16.384 1.00 49.03 91 GLY A N 1
ATOM 750 C CA . GLY A 1 91 ? -26.065 4.342 16.281 1.00 49.03 91 GLY A CA 1
ATOM 751 C C . GLY A 1 91 ? -27.327 3.933 17.053 1.00 49.03 91 GLY A C 1
ATOM 752 O O . GLY A 1 91 ? -28.371 4.558 16.858 1.00 49.03 91 GLY A O 1
ATOM 753 N N . ARG A 1 92 ? -27.286 2.859 17.861 1.00 48.12 92 ARG A N 1
ATOM 754 C CA . ARG A 1 92 ? -28.488 2.215 18.424 1.00 48.12 92 ARG A CA 1
ATOM 755 C C . ARG A 1 92 ? -28.655 2.310 19.940 1.00 48.12 92 ARG A C 1
ATOM 757 O O . ARG A 1 92 ? -29.783 2.115 20.393 1.00 48.12 92 ARG A O 1
ATOM 764 N N . SER A 1 93 ? -27.634 2.677 20.712 1.00 46.34 93 SER A N 1
ATOM 765 C CA . SER A 1 93 ? -27.777 2.887 22.158 1.00 46.34 93 SER A CA 1
ATOM 766 C C . SER A 1 93 ? -27.404 4.312 22.580 1.00 46.34 93 SER A C 1
ATOM 768 O O . SER A 1 93 ? -26.283 4.644 22.959 1.00 46.34 93 SER A O 1
ATOM 770 N N . GLU A 1 94 ? -28.401 5.199 22.565 1.00 49.69 94 GLU A N 1
ATOM 771 C CA . GLU A 1 94 ? -28.335 6.383 23.414 1.00 49.69 94 GLU A CA 1
ATOM 772 C C . GLU A 1 94 ? -28.367 5.922 24.872 1.00 49.69 94 GLU A C 1
ATOM 774 O O . GLU A 1 94 ? -29.319 5.274 25.297 1.00 49.69 94 GLU A O 1
ATOM 779 N N . GLN A 1 95 ? -27.354 6.348 25.627 1.00 48.41 95 GLN A N 1
ATOM 780 C CA . GLN A 1 95 ? -27.180 6.220 27.077 1.00 48.41 95 GLN A CA 1
ATOM 781 C C . GLN A 1 95 ? -26.243 5.077 27.495 1.00 48.41 95 GLN A C 1
ATOM 783 O O . GLN A 1 95 ? -26.610 3.906 27.535 1.00 48.41 95 GLN A O 1
ATOM 788 N N . THR A 1 96 ? -25.061 5.497 27.974 1.00 46.25 96 THR A N 1
ATOM 789 C CA . THR A 1 96 ? -24.391 5.071 29.230 1.00 46.25 96 THR A CA 1
ATOM 790 C C . THR A 1 96 ? -22.896 4.715 29.082 1.00 46.25 96 THR A C 1
ATOM 792 O O . THR A 1 96 ? -22.510 3.598 29.386 1.00 46.25 96 THR A O 1
ATOM 795 N N . THR A 1 97 ? -22.028 5.656 28.662 1.00 48.78 97 THR A N 1
ATOM 796 C CA . THR A 1 97 ? -20.630 5.880 29.161 1.00 48.78 97 THR A CA 1
ATOM 797 C C . THR A 1 97 ? -19.946 7.004 28.361 1.00 48.78 97 THR A C 1
ATOM 799 O O . THR A 1 97 ? -19.330 6.779 27.327 1.00 48.78 97 THR A O 1
ATOM 802 N N . ALA A 1 98 ? -20.055 8.253 28.823 1.00 55.81 98 ALA A N 1
ATOM 803 C CA . ALA A 1 98 ? -19.800 9.426 27.976 1.00 55.81 98 ALA A CA 1
ATOM 804 C C . ALA A 1 98 ? -18.334 9.673 27.560 1.00 55.81 98 ALA A C 1
ATOM 806 O O . ALA A 1 98 ? -18.130 10.260 26.512 1.00 55.81 98 ALA A O 1
ATOM 807 N N . ALA A 1 99 ? -17.319 9.263 28.332 1.00 55.47 99 ALA A N 1
ATOM 808 C CA . ALA A 1 99 ? -15.920 9.640 28.049 1.00 55.47 99 ALA A CA 1
ATOM 809 C C . ALA A 1 99 ? -15.122 8.593 27.241 1.00 55.47 99 ALA A C 1
ATOM 811 O O . ALA A 1 99 ? -14.259 8.931 26.429 1.00 55.47 99 ALA A O 1
ATOM 812 N N . VAL A 1 100 ? -15.394 7.304 27.462 1.00 54.53 100 VAL A N 1
ATOM 813 C CA . VAL A 1 100 ? -14.728 6.209 26.732 1.00 54.53 100 VAL A CA 1
ATOM 814 C C . VAL A 1 100 ? -15.330 6.079 25.338 1.00 54.53 100 VAL A C 1
ATOM 816 O O . VAL A 1 100 ? -14.595 5.966 24.361 1.00 54.53 100 VAL A O 1
ATOM 819 N N . PHE A 1 101 ? -16.656 6.213 25.238 1.00 65.44 101 PHE A N 1
ATOM 820 C CA . PHE A 1 101 ? -17.372 6.231 23.967 1.00 65.44 101 PHE A CA 1
ATOM 821 C C . PHE A 1 101 ? -16.913 7.382 23.064 1.00 65.44 101 PHE A C 1
ATOM 823 O O . PHE A 1 101 ? -16.692 7.167 21.873 1.00 65.44 101 PHE A O 1
ATOM 830 N N . THR A 1 102 ? -16.694 8.584 23.618 1.00 69.94 102 THR A N 1
ATOM 831 C CA . THR A 1 102 ? -16.175 9.718 22.837 1.00 69.94 102 THR A CA 1
ATOM 832 C C . THR A 1 102 ? -14.755 9.455 22.362 1.00 69.94 102 THR A C 1
ATOM 834 O O . THR A 1 102 ? -14.503 9.565 21.172 1.00 69.94 102 THR A O 1
ATOM 837 N N . THR A 1 103 ? -13.852 9.002 23.238 1.00 77.81 103 THR A N 1
ATOM 838 C CA . THR A 1 103 ? -12.446 8.753 22.864 1.00 77.81 103 THR A CA 1
ATOM 839 C C . THR A 1 103 ? -12.315 7.643 21.811 1.00 77.81 103 THR A C 1
ATOM 841 O O . THR A 1 103 ? -11.566 7.782 20.845 1.00 77.81 103 THR A O 1
ATOM 844 N N . PHE A 1 104 ? -13.067 6.549 21.965 1.00 80.06 104 PHE A N 1
ATOM 845 C CA . PHE A 1 104 ? -13.092 5.437 21.012 1.00 80.06 104 PHE A CA 1
ATOM 846 C C . PHE A 1 104 ? -13.602 5.882 19.635 1.00 80.06 104 PHE A C 1
ATOM 848 O O . PHE A 1 104 ? -12.944 5.661 18.616 1.00 80.06 104 PHE A O 1
ATOM 855 N N . THR A 1 105 ? -14.739 6.581 19.620 1.00 80.06 105 THR A N 1
ATOM 856 C CA . THR A 1 105 ? -15.356 7.111 18.398 1.00 80.06 105 THR A CA 1
ATOM 857 C C . THR A 1 105 ? -14.456 8.150 17.728 1.00 80.06 105 THR A C 1
ATOM 859 O O . THR A 1 105 ? -14.296 8.125 16.510 1.00 80.06 105 THR A O 1
ATOM 862 N N . GLU A 1 106 ? -13.820 9.035 18.499 1.00 84.56 106 GLU A N 1
ATOM 863 C CA . GLU A 1 106 ? -12.889 10.055 18.004 1.00 84.56 106 GLU A CA 1
ATOM 864 C C . GLU A 1 106 ? -11.671 9.431 17.320 1.00 84.56 106 GLU A C 1
ATOM 866 O O . GLU A 1 106 ? -11.332 9.826 16.202 1.00 84.56 106 GLU A O 1
ATOM 871 N N . ILE A 1 107 ? -11.038 8.432 17.946 1.00 87.38 107 ILE A N 1
ATOM 872 C CA . ILE A 1 107 ? -9.857 7.758 17.387 1.00 87.38 107 ILE A CA 1
ATOM 873 C C . ILE A 1 107 ? -10.205 7.035 16.087 1.00 87.38 107 ILE A C 1
ATOM 875 O O . ILE A 1 107 ? -9.483 7.175 15.097 1.00 87.38 107 ILE A O 1
ATOM 879 N N . LEU A 1 108 ? -11.321 6.305 16.051 1.00 86.12 108 LEU A N 1
ATOM 880 C CA . LEU A 1 108 ? -11.755 5.632 14.829 1.00 86.12 108 LEU A CA 1
ATOM 881 C C . LEU A 1 108 ? -12.172 6.620 13.740 1.00 86.12 108 LEU A C 1
ATOM 883 O O . LEU A 1 108 ? -11.890 6.383 12.569 1.00 86.12 108 LEU A O 1
ATOM 887 N N . THR A 1 109 ? -12.794 7.746 14.102 1.00 86.69 109 THR A N 1
ATOM 888 C CA . THR A 1 109 ? -13.221 8.763 13.128 1.00 86.69 109 THR A CA 1
ATOM 889 C C . THR A 1 109 ? -12.001 9.445 12.519 1.00 86.69 109 THR A C 1
ATOM 891 O O . THR A 1 109 ? -11.926 9.645 11.303 1.00 86.69 109 THR A O 1
ATOM 894 N N . ALA A 1 110 ? -11.005 9.755 13.353 1.00 89.88 110 ALA A N 1
ATOM 895 C CA . ALA A 1 110 ? -9.723 10.281 12.907 1.00 89.88 110 ALA A CA 1
ATOM 896 C C . ALA A 1 110 ? -9.013 9.286 11.979 1.00 89.88 110 ALA A C 1
ATOM 898 O O . ALA A 1 110 ? -8.564 9.676 10.899 1.00 89.88 110 ALA A O 1
ATOM 899 N N . TYR A 1 111 ? -8.977 8.002 12.350 1.00 92.44 111 TYR A N 1
ATOM 900 C CA . TYR A 1 111 ? -8.381 6.959 11.519 1.00 92.44 111 TYR A CA 1
ATOM 901 C C . TYR A 1 111 ? -9.115 6.778 10.189 1.00 92.44 111 TYR A C 1
ATOM 903 O O . TYR A 1 111 ? -8.473 6.702 9.145 1.00 92.44 111 TYR A O 1
ATOM 911 N N . TYR A 1 112 ? -10.448 6.763 10.197 1.00 90.69 112 TYR A N 1
ATOM 912 C CA . TYR A 1 112 ? -11.263 6.665 8.989 1.00 90.69 112 TYR A CA 1
ATOM 913 C C . TYR A 1 112 ? -10.989 7.831 8.031 1.00 90.69 112 TYR A C 1
ATOM 915 O O . TYR A 1 112 ? -10.757 7.624 6.838 1.00 90.69 112 TYR A O 1
ATOM 923 N N . SER A 1 113 ? -10.941 9.060 8.554 1.00 90.19 113 SER A N 1
ATOM 924 C CA . SER A 1 113 ? -10.593 10.253 7.773 1.00 90.19 113 SER A CA 1
ATOM 925 C C . SER A 1 113 ? -9.178 10.160 7.197 1.00 90.19 113 SER A C 1
ATOM 927 O O . SER A 1 113 ? -8.951 10.466 6.022 1.00 90.19 113 SER A O 1
ATOM 929 N N . GLU A 1 114 ? -8.213 9.690 7.988 1.00 92.75 114 GLU A N 1
ATOM 930 C CA . GLU A 1 114 ? -6.847 9.469 7.521 1.00 92.75 114 GLU A CA 1
ATOM 931 C C . GLU A 1 114 ? -6.781 8.396 6.425 1.00 92.75 114 GLU A C 1
ATOM 933 O O . GLU A 1 114 ? -6.165 8.627 5.385 1.00 92.75 114 GLU A O 1
ATOM 938 N N . LEU A 1 115 ? -7.442 7.254 6.618 1.00 92.19 115 LEU A N 1
ATOM 939 C CA . LEU A 1 115 ? -7.509 6.151 5.662 1.00 92.19 115 LEU A CA 1
ATOM 940 C C . LEU A 1 115 ? -8.150 6.592 4.341 1.00 92.19 115 LEU A C 1
ATOM 942 O O . LEU A 1 115 ? -7.595 6.328 3.271 1.00 92.19 115 LEU A O 1
ATOM 946 N N . SER A 1 116 ? -9.258 7.328 4.415 1.00 91.62 116 SER A N 1
ATOM 947 C CA . SER A 1 116 ? -9.950 7.900 3.258 1.00 91.62 116 SER A CA 1
ATOM 948 C C . SER A 1 116 ? -9.054 8.872 2.484 1.00 91.62 116 SER A C 1
ATOM 950 O O . SER A 1 116 ? -8.903 8.755 1.262 1.00 91.62 116 SER A O 1
ATOM 952 N N . ASN A 1 117 ? -8.375 9.785 3.188 1.00 91.25 117 ASN A N 1
ATOM 953 C CA . ASN A 1 117 ? -7.423 10.716 2.581 1.00 91.25 117 ASN A CA 1
ATOM 954 C C . ASN A 1 117 ? -6.223 9.987 1.966 1.00 91.25 117 ASN A C 1
ATOM 956 O O . ASN A 1 117 ? -5.796 10.298 0.852 1.00 91.25 117 ASN A O 1
ATOM 960 N N . TYR A 1 118 ? -5.681 8.991 2.659 1.00 91.19 118 TYR A N 1
ATOM 961 C CA . TYR A 1 118 ? -4.558 8.205 2.173 1.00 91.19 118 TYR A CA 1
ATOM 962 C C . TYR A 1 118 ? -4.927 7.435 0.898 1.00 91.19 118 TYR A C 1
ATOM 964 O O . TYR A 1 118 ? -4.191 7.471 -0.090 1.00 91.19 118 TYR A O 1
ATOM 972 N N . GLN A 1 119 ? -6.099 6.803 0.866 1.00 89.00 119 GLN A N 1
ATOM 973 C CA . GLN A 1 119 ? -6.583 6.087 -0.310 1.00 89.00 119 GLN A CA 1
ATOM 974 C C . GLN A 1 119 ? -6.888 7.040 -1.477 1.00 89.00 119 GLN A C 1
ATOM 976 O O . GLN A 1 119 ? -6.386 6.834 -2.584 1.00 89.00 119 GLN A O 1
ATOM 981 N N . SER A 1 120 ? -7.676 8.088 -1.234 1.00 84.44 120 SER A N 1
ATOM 982 C CA . SER A 1 120 ? -8.201 8.976 -2.281 1.00 84.44 120 SER A CA 1
ATOM 983 C C . SER A 1 120 ? -7.172 9.976 -2.800 1.00 84.44 120 SER A C 1
ATOM 985 O O . SER A 1 120 ? -7.219 10.379 -3.961 1.00 84.44 120 SER A O 1
ATOM 987 N N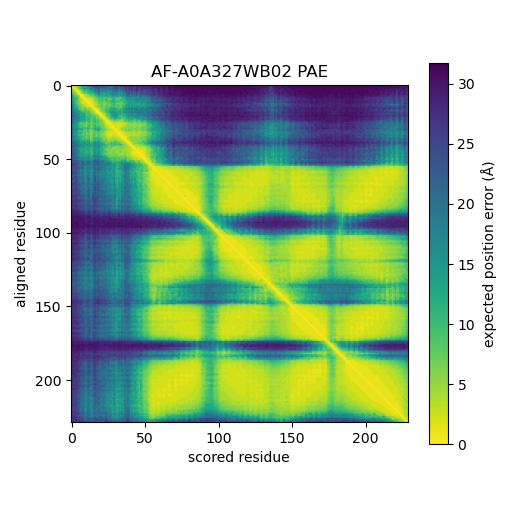 . VAL A 1 121 ? -6.225 10.392 -1.961 1.00 85.38 121 VAL A N 1
ATOM 988 C CA . VAL A 1 121 ? -5.245 11.420 -2.321 1.00 85.38 121 VAL A CA 1
ATOM 989 C C . VAL A 1 121 ? -3.873 10.805 -2.521 1.00 85.38 121 VAL A C 1
ATOM 991 O O . VAL A 1 121 ? -3.279 10.994 -3.581 1.00 85.38 121 VAL A O 1
ATOM 994 N N . VAL A 1 122 ? -3.352 10.067 -1.539 1.00 88.31 122 VAL A N 1
ATOM 995 C CA . VAL A 1 122 ? -1.962 9.590 -1.587 1.00 88.31 122 VAL A CA 1
ATOM 996 C C . VAL A 1 122 ? -1.812 8.468 -2.611 1.00 88.31 122 VAL A C 1
ATOM 998 O O . VAL A 1 122 ? -1.073 8.638 -3.579 1.00 88.31 122 VAL A O 1
ATOM 1001 N N . LEU A 1 123 ? -2.542 7.360 -2.468 1.00 88.75 123 LEU A N 1
ATOM 1002 C CA . LEU A 1 123 ? -2.403 6.205 -3.364 1.00 88.75 123 LEU A CA 1
ATOM 1003 C C . LEU A 1 123 ? -2.766 6.540 -4.817 1.00 88.75 123 LEU A C 1
ATOM 1005 O O . LEU A 1 123 ? -2.059 6.118 -5.733 1.00 88.75 123 LEU A O 1
ATOM 1009 N N . LEU A 1 124 ? -3.817 7.335 -5.049 1.00 86.25 124 LEU A N 1
ATOM 1010 C CA . LEU A 1 124 ? -4.187 7.747 -6.406 1.00 86.25 124 LEU A CA 1
ATOM 1011 C C . LEU A 1 124 ? -3.145 8.679 -7.034 1.00 86.25 124 LEU A C 1
ATOM 1013 O O . LEU A 1 124 ? -2.740 8.444 -8.171 1.00 86.25 124 LEU A O 1
ATOM 1017 N N . ARG A 1 125 ? -2.626 9.681 -6.308 1.00 86.69 125 ARG A N 1
ATOM 1018 C CA . ARG A 1 125 ? -1.537 10.532 -6.834 1.00 86.69 125 ARG A CA 1
ATOM 1019 C C . ARG A 1 125 ? -0.279 9.725 -7.137 1.00 86.69 125 ARG A C 1
ATOM 1021 O O . ARG A 1 125 ? 0.360 9.960 -8.160 1.00 86.69 125 ARG A O 1
ATOM 1028 N N . GLN A 1 126 ? 0.051 8.759 -6.281 1.00 88.12 126 GLN A N 1
ATOM 1029 C CA . GLN A 1 126 ? 1.158 7.835 -6.513 1.00 88.12 126 GLN A CA 1
ATOM 1030 C C . GLN A 1 126 ? 0.926 6.980 -7.765 1.00 88.12 126 GLN A C 1
ATOM 1032 O O . GLN A 1 126 ? 1.830 6.757 -8.564 1.00 88.12 126 GLN A O 1
ATOM 1037 N N . GLN A 1 127 ? -0.301 6.527 -8.001 1.00 86.75 127 GLN A N 1
ATOM 1038 C CA . GLN A 1 127 ? -0.630 5.797 -9.218 1.00 86.75 127 GLN A CA 1
ATOM 1039 C C . GLN A 1 127 ? -0.504 6.675 -10.476 1.00 86.75 127 GLN A C 1
ATOM 1041 O O . GLN A 1 127 ? 0.004 6.210 -11.501 1.00 86.75 127 GLN A O 1
ATOM 1046 N N . GLU A 1 128 ? -0.949 7.933 -10.406 1.00 86.06 128 GLU A N 1
ATOM 1047 C CA . GLU A 1 128 ? -0.856 8.898 -11.507 1.00 86.06 128 GLU A CA 1
ATOM 1048 C C . GLU A 1 128 ? 0.595 9.225 -11.868 1.00 86.06 128 GLU A C 1
ATOM 1050 O O . GLU A 1 128 ? 0.945 9.221 -13.051 1.00 86.06 128 GLU A O 1
ATOM 1055 N N . SER A 1 129 ? 1.468 9.430 -10.879 1.00 84.69 129 SER A N 1
ATOM 1056 C CA . SER A 1 129 ? 2.883 9.738 -11.128 1.00 84.69 129 SER A CA 1
ATOM 1057 C C . SER A 1 129 ? 3.647 8.586 -11.797 1.00 84.69 129 SER A C 1
ATOM 1059 O O . SER A 1 129 ? 4.649 8.821 -12.467 1.00 84.69 129 SER A O 1
ATOM 1061 N N . LEU A 1 130 ? 3.167 7.343 -11.662 1.00 86.06 130 LEU A N 1
ATOM 1062 C CA . LEU A 1 130 ? 3.742 6.154 -12.302 1.00 86.06 130 LEU A CA 1
ATOM 1063 C C . LEU A 1 130 ? 3.262 5.960 -13.751 1.00 86.06 130 LEU A C 1
ATOM 1065 O O . LEU A 1 130 ? 3.838 5.163 -14.501 1.00 86.06 130 LEU A O 1
ATOM 1069 N N . LYS A 1 131 ? 2.208 6.664 -14.192 1.00 83.19 131 LYS A N 1
ATOM 1070 C CA . LYS A 1 131 ? 1.672 6.519 -15.559 1.00 83.19 131 LYS A CA 1
ATOM 1071 C C . LYS A 1 131 ? 2.691 6.831 -16.662 1.00 83.19 131 LYS A C 1
ATOM 1073 O O . LYS A 1 131 ? 2.743 6.046 -17.609 1.00 83.19 131 LYS A O 1
ATOM 1078 N N . PRO A 1 132 ? 3.505 7.904 -16.602 1.00 80.44 132 PRO A N 1
ATOM 1079 C CA . PRO A 1 132 ? 4.476 8.222 -17.655 1.00 80.44 132 PRO A CA 1
ATOM 1080 C C . PRO A 1 132 ? 5.489 7.098 -17.918 1.00 80.44 132 PRO A C 1
ATOM 1082 O O . PRO A 1 132 ? 5.802 6.816 -19.074 1.00 80.44 132 PRO A O 1
ATOM 1085 N N . MET A 1 133 ? 5.914 6.389 -16.868 1.00 80.62 133 MET A N 1
ATOM 1086 C CA . MET A 1 133 ? 6.909 5.305 -16.936 1.00 80.62 133 MET A CA 1
ATOM 1087 C C . MET A 1 133 ? 6.329 3.967 -17.403 1.00 80.62 133 MET A C 1
ATOM 1089 O O . MET A 1 133 ? 7.072 3.035 -17.685 1.00 80.62 133 MET A O 1
ATOM 1093 N N . THR A 1 134 ? 5.002 3.862 -17.499 1.00 77.50 134 THR A N 1
ATOM 1094 C CA . THR A 1 134 ? 4.300 2.641 -17.928 1.00 77.50 134 THR A CA 1
ATOM 1095 C C . THR A 1 134 ? 3.715 2.757 -19.342 1.00 77.50 134 THR A C 1
ATOM 1097 O O . THR A 1 134 ? 2.958 1.890 -19.781 1.00 77.50 134 THR A O 1
ATOM 1100 N N . LYS A 1 135 ? 4.053 3.826 -20.081 1.00 77.94 135 LYS A N 1
ATOM 1101 C CA . LYS A 1 135 ? 3.662 4.028 -21.487 1.00 77.94 135 LYS A CA 1
ATOM 1102 C C . LYS A 1 135 ? 4.514 3.185 -22.445 1.00 77.94 135 LYS A C 1
ATOM 1104 O O . LYS A 1 135 ? 5.604 2.737 -22.113 1.00 77.94 135 LYS A O 1
ATOM 1109 N N . ARG A 1 136 ? 4.028 3.027 -23.687 1.00 61.56 136 ARG A N 1
ATOM 1110 C CA . ARG A 1 136 ? 4.728 2.313 -24.779 1.00 61.56 136 ARG A CA 1
ATOM 1111 C C . ARG A 1 136 ? 6.107 2.908 -25.098 1.00 61.56 136 ARG A C 1
ATOM 1113 O O . ARG A 1 136 ? 7.004 2.152 -25.448 1.00 61.56 136 ARG A O 1
ATOM 1120 N N . ASN A 1 137 ? 6.240 4.229 -24.967 1.00 66.38 137 ASN A N 1
ATOM 1121 C CA . ASN A 1 137 ? 7.511 4.945 -24.912 1.00 66.38 137 ASN A CA 1
ATOM 1122 C C . ASN A 1 137 ? 7.600 5.563 -23.505 1.00 66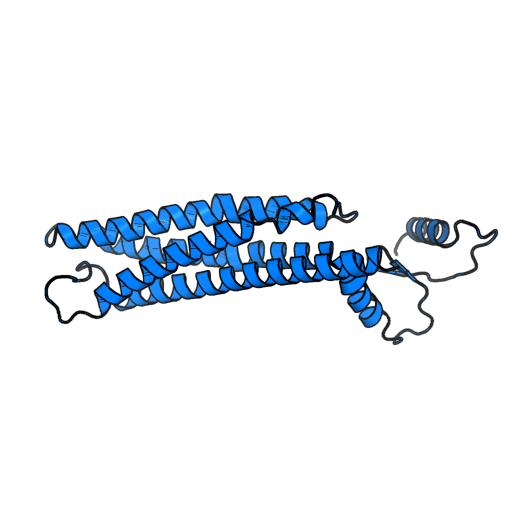.38 137 ASN A C 1
ATOM 1124 O O . ASN A 1 137 ? 6.912 6.556 -23.255 1.00 66.38 137 ASN A O 1
ATOM 1128 N N . PRO A 1 138 ? 8.318 4.924 -22.574 1.00 70.44 138 PRO A N 1
ATOM 1129 C CA . PRO A 1 138 ? 8.390 5.354 -21.184 1.00 70.44 138 PRO A CA 1
ATOM 1130 C C . PRO A 1 138 ? 9.236 6.623 -21.062 1.00 70.44 138 PRO A C 1
ATOM 1132 O O . PRO A 1 138 ? 10.314 6.715 -21.645 1.00 70.44 138 PRO A O 1
ATOM 1135 N N . ASP A 1 139 ? 8.750 7.586 -20.285 1.00 71.62 139 ASP A N 1
ATOM 1136 C CA . ASP A 1 139 ? 9.555 8.723 -19.840 1.00 71.62 139 ASP A CA 1
ATOM 1137 C C . ASP A 1 139 ? 10.029 8.452 -18.411 1.00 71.62 139 ASP A C 1
ATOM 1139 O O . ASP A 1 139 ? 9.230 8.431 -17.471 1.00 71.62 139 ASP A O 1
ATOM 1143 N N . CYS A 1 140 ? 11.325 8.178 -18.267 1.00 70.88 140 CYS A N 1
ATOM 1144 C CA . CYS A 1 140 ? 11.969 7.872 -16.991 1.00 70.88 140 CYS A CA 1
ATOM 1145 C C . CYS A 1 140 ? 12.774 9.053 -16.428 1.00 70.88 140 CYS A C 1
ATOM 1147 O O . CYS A 1 140 ? 13.446 8.876 -15.414 1.00 70.88 140 CYS A O 1
ATOM 1149 N N . SER A 1 141 ? 12.690 10.243 -17.036 1.00 70.44 141 SER A N 1
ATOM 1150 C CA . SER A 1 141 ? 13.480 11.425 -16.643 1.00 70.44 141 SER A CA 1
ATOM 1151 C C . SER A 1 141 ? 13.280 11.801 -15.169 1.00 70.44 141 SER A C 1
ATOM 1153 O O . SER A 1 141 ? 14.230 12.167 -14.486 1.00 70.44 141 SER A O 1
ATOM 1155 N N . ASN A 1 142 ? 12.063 11.590 -14.655 1.00 67.44 142 ASN A N 1
ATOM 1156 C CA . ASN A 1 142 ? 11.671 11.911 -13.279 1.00 67.44 142 ASN A CA 1
ATOM 1157 C C . ASN A 1 142 ? 11.569 10.668 -12.379 1.00 67.44 142 ASN A C 1
ATOM 1159 O O . ASN A 1 142 ? 10.909 10.683 -11.342 1.00 67.44 142 ASN A O 1
ATOM 1163 N N . ALA A 1 143 ? 12.178 9.542 -12.765 1.00 70.50 143 ALA A N 1
ATOM 1164 C CA . ALA A 1 143 ? 12.116 8.326 -11.953 1.00 70.50 143 ALA A CA 1
ATOM 1165 C C . ALA A 1 143 ? 12.755 8.497 -10.571 1.00 70.50 143 ALA A C 1
ATOM 1167 O O . ALA A 1 143 ? 12.319 7.849 -9.621 1.00 70.50 143 ALA A O 1
ATOM 1168 N N . ALA A 1 144 ? 13.731 9.401 -10.455 1.00 68.44 144 ALA A N 1
ATOM 1169 C CA . ALA A 1 144 ? 14.349 9.765 -9.187 1.00 68.44 144 ALA A CA 1
ATOM 1170 C C . ALA A 1 144 ? 13.371 10.391 -8.184 1.00 68.44 144 ALA A C 1
ATOM 1172 O O . ALA A 1 144 ? 13.469 10.126 -6.985 1.00 68.44 144 ALA A O 1
ATOM 1173 N N . ASP A 1 145 ? 12.386 11.142 -8.672 1.00 69.38 145 ASP A N 1
ATOM 1174 C CA . ASP A 1 145 ? 11.419 11.843 -7.827 1.00 69.38 145 ASP A CA 1
ATOM 1175 C C . ASP A 1 145 ? 10.416 10.874 -7.187 1.00 69.38 145 ASP A C 1
ATOM 1177 O O . ASP A 1 145 ? 9.924 11.113 -6.085 1.00 69.38 145 ASP A O 1
ATOM 1181 N N . VAL A 1 146 ? 10.161 9.732 -7.834 1.00 66.69 146 VAL A N 1
ATOM 1182 C CA . VAL A 1 146 ? 9.216 8.705 -7.362 1.00 66.69 146 VAL A CA 1
ATOM 1183 C C . VAL A 1 146 ? 9.727 7.974 -6.118 1.00 66.69 146 VAL A C 1
ATOM 1185 O O . VAL A 1 146 ? 8.943 7.628 -5.237 1.00 66.69 146 VAL A O 1
ATOM 1188 N N . PHE A 1 147 ? 11.039 7.752 -6.016 1.00 66.25 147 PHE A N 1
ATOM 1189 C CA . PHE A 1 147 ? 11.670 7.169 -4.826 1.00 66.25 147 PHE A CA 1
ATOM 1190 C C . PHE A 1 147 ? 12.357 8.214 -3.939 1.00 66.25 147 PHE A C 1
ATOM 1192 O O . PHE A 1 147 ? 13.128 7.848 -3.045 1.00 66.25 147 PHE A O 1
ATOM 1199 N N . SER A 1 148 ? 12.072 9.502 -4.161 1.00 67.75 148 SER A N 1
ATOM 1200 C CA . SER A 1 148 ? 12.452 10.568 -3.237 1.00 67.75 148 SER A CA 1
ATOM 1201 C C . SER A 1 148 ? 11.952 10.259 -1.818 1.00 67.75 148 SER A C 1
ATOM 1203 O O . SER A 1 148 ? 11.070 9.420 -1.599 1.00 67.75 148 SER A O 1
ATOM 1205 N N . SER A 1 149 ? 12.529 10.922 -0.813 1.00 66.38 149 SER A N 1
ATOM 1206 C CA . SER A 1 149 ? 12.239 10.644 0.600 1.00 66.38 149 SER A CA 1
ATOM 1207 C C . SER A 1 149 ? 10.764 10.830 0.985 1.00 66.38 149 SER A C 1
ATOM 1209 O O . SER A 1 149 ? 10.351 10.335 2.033 1.00 66.38 149 SER A O 1
ATOM 1211 N N . GLU A 1 150 ? 9.953 11.478 0.147 1.00 82.56 150 GLU A N 1
ATOM 1212 C CA . GLU A 1 150 ? 8.559 11.791 0.441 1.00 82.56 150 GLU A CA 1
ATOM 1213 C C . GLU A 1 150 ? 7.650 10.561 0.480 1.00 82.56 150 GLU A C 1
ATOM 1215 O O . GLU A 1 150 ? 6.893 10.405 1.439 1.00 82.56 150 GLU A O 1
ATOM 1220 N N . TRP A 1 151 ? 7.733 9.656 -0.502 1.00 87.19 151 TRP A N 1
ATOM 1221 C CA . TRP A 1 151 ? 6.841 8.489 -0.555 1.00 87.19 151 TRP A CA 1
ATOM 1222 C C . TRP A 1 151 ? 7.067 7.532 0.611 1.00 87.19 151 TRP A C 1
ATOM 1224 O O . TRP A 1 151 ? 6.116 7.269 1.349 1.00 87.19 151 TRP A O 1
ATOM 1234 N N . PRO A 1 152 ? 8.300 7.049 0.868 1.00 88.88 152 PRO A N 1
ATOM 1235 C CA . PRO A 1 152 ? 8.545 6.206 2.027 1.00 88.88 152 PRO A CA 1
ATOM 1236 C C . PRO A 1 152 ? 8.199 6.904 3.345 1.00 88.88 152 PRO A C 1
ATOM 1238 O O . PRO A 1 152 ? 7.797 6.222 4.283 1.00 88.88 152 PRO A O 1
ATOM 1241 N N . ARG A 1 153 ? 8.353 8.234 3.444 1.00 89.62 153 ARG A N 1
ATOM 1242 C CA . ARG A 1 153 ? 7.980 8.995 4.645 1.00 89.62 153 ARG A CA 1
ATOM 1243 C C . ARG A 1 153 ? 6.470 8.987 4.867 1.00 89.62 153 ARG A C 1
ATOM 1245 O O . ARG A 1 153 ? 6.048 8.625 5.959 1.00 89.62 153 ARG A O 1
ATOM 1252 N N . MET A 1 154 ? 5.679 9.328 3.848 1.00 90.44 154 MET A N 1
ATOM 1253 C CA . MET A 1 154 ? 4.212 9.334 3.939 1.00 90.44 154 MET A CA 1
ATOM 1254 C C . MET A 1 154 ? 3.664 7.946 4.282 1.00 90.44 154 MET A C 1
ATOM 1256 O O . MET A 1 154 ? 2.860 7.816 5.198 1.00 90.44 154 MET A O 1
ATOM 1260 N N . ILE A 1 155 ? 4.157 6.899 3.607 1.00 92.06 155 ILE A N 1
ATOM 1261 C CA . ILE A 1 155 ? 3.711 5.522 3.859 1.00 92.06 155 ILE A CA 1
ATOM 1262 C C . ILE A 1 155 ? 4.055 5.096 5.300 1.00 92.06 155 ILE A C 1
ATOM 1264 O O . ILE A 1 155 ? 3.231 4.498 5.982 1.00 92.06 155 ILE A O 1
ATOM 1268 N N . LYS A 1 156 ? 5.255 5.426 5.802 1.00 93.50 156 LYS A N 1
ATOM 1269 C CA . LYS A 1 156 ? 5.644 5.119 7.192 1.00 93.50 156 LYS A CA 1
ATOM 1270 C C . LYS A 1 156 ? 4.803 5.864 8.222 1.00 93.50 156 LYS A C 1
ATOM 1272 O O . LYS A 1 156 ? 4.478 5.279 9.246 1.00 93.50 156 LYS A O 1
ATOM 1277 N N . GLN A 1 157 ? 4.493 7.135 7.975 1.00 92.81 157 GLN A N 1
ATOM 1278 C CA . GLN A 1 157 ? 3.654 7.922 8.875 1.00 92.81 157 GLN A CA 1
ATOM 1279 C C . GLN A 1 157 ? 2.261 7.299 8.994 1.00 92.81 157 GLN A C 1
ATOM 1281 O O . GLN A 1 157 ? 1.810 7.057 10.108 1.00 92.81 157 GLN A O 1
ATOM 1286 N N . PHE A 1 158 ? 1.657 6.936 7.861 1.00 94.38 158 PHE A N 1
ATOM 1287 C CA . PHE A 1 158 ? 0.374 6.240 7.834 1.00 94.38 158 PHE A CA 1
ATOM 1288 C C . PHE A 1 158 ? 0.416 4.909 8.607 1.00 94.38 158 PHE A C 1
ATOM 1290 O O . PHE A 1 158 ? -0.443 4.640 9.442 1.00 94.38 158 PHE A O 1
ATOM 1297 N N . ILE A 1 159 ? 1.460 4.093 8.400 1.00 95.62 159 ILE A N 1
ATOM 1298 C CA . ILE A 1 159 ? 1.637 2.837 9.149 1.00 95.62 159 ILE A CA 1
ATOM 1299 C C . ILE A 1 159 ? 1.755 3.095 10.658 1.00 95.62 159 ILE A C 1
ATOM 1301 O O . ILE A 1 159 ? 1.160 2.370 11.451 1.00 95.62 159 ILE A O 1
ATOM 1305 N N . ASN A 1 160 ? 2.524 4.108 11.068 1.00 95.44 160 ASN A N 1
ATOM 1306 C CA . ASN A 1 160 ? 2.693 4.442 12.482 1.00 95.44 160 ASN A CA 1
ATOM 1307 C C . ASN A 1 160 ? 1.361 4.837 13.127 1.00 95.44 160 ASN A C 1
ATOM 1309 O O . ASN A 1 160 ? 1.074 4.382 14.232 1.00 95.44 160 ASN A O 1
ATOM 1313 N N . ASN A 1 161 ? 0.543 5.620 12.423 1.00 93.38 161 ASN A N 1
ATOM 1314 C CA . ASN A 1 161 ? -0.791 5.994 12.881 1.00 93.38 161 ASN A CA 1
ATOM 1315 C C . ASN A 1 161 ? -1.705 4.765 12.981 1.00 93.38 161 ASN A C 1
ATOM 1317 O O . ASN A 1 161 ? -2.317 4.545 14.023 1.00 93.38 161 ASN A O 1
ATOM 1321 N N . GLY A 1 162 ? -1.708 3.887 11.971 1.00 94.75 162 GLY A N 1
ATOM 1322 C CA . GLY A 1 162 ? -2.445 2.620 12.027 1.00 94.75 162 GLY A CA 1
ATOM 1323 C C . GLY A 1 162 ? -2.010 1.720 13.191 1.00 94.75 162 GLY A C 1
ATOM 1324 O O . GLY A 1 162 ? -2.849 1.153 13.882 1.00 94.75 162 GLY A O 1
ATOM 1325 N N . ASN A 1 163 ? -0.707 1.626 13.472 1.00 96.06 163 ASN A N 1
ATOM 1326 C CA . ASN A 1 163 ? -0.196 0.858 14.613 1.00 96.06 163 ASN A CA 1
ATOM 1327 C C . ASN A 1 163 ? -0.603 1.471 15.964 1.00 96.06 163 ASN A C 1
ATOM 1329 O O . ASN A 1 163 ? -0.844 0.731 16.915 1.00 96.06 163 ASN A O 1
ATOM 1333 N N . ALA A 1 164 ? -0.687 2.802 16.061 1.00 94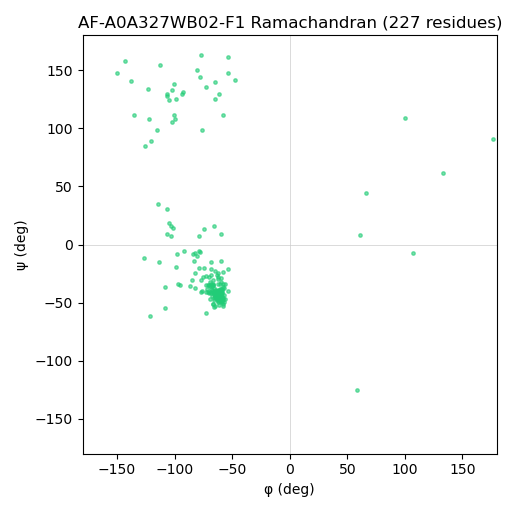.25 164 ALA A N 1
ATOM 1334 C CA . ALA A 1 164 ? -1.179 3.475 17.262 1.00 94.25 164 ALA A CA 1
ATOM 1335 C C . ALA A 1 164 ? -2.664 3.166 17.512 1.00 94.25 164 ALA A C 1
ATOM 1337 O O . ALA A 1 164 ? -3.039 2.872 18.645 1.00 94.25 164 ALA A O 1
ATOM 1338 N N . VAL A 1 165 ? -3.482 3.150 16.453 1.00 92.88 165 VAL A N 1
ATOM 1339 C CA . VAL A 1 165 ? -4.900 2.759 16.525 1.00 92.88 165 VAL A CA 1
ATOM 1340 C C . VAL A 1 165 ? -5.041 1.294 16.926 1.00 92.88 165 VAL A C 1
ATOM 1342 O O . VAL A 1 165 ? -5.800 0.990 17.836 1.00 92.88 165 VAL A O 1
ATOM 1345 N N . VAL A 1 166 ? -4.263 0.388 16.327 1.00 94.19 166 VAL A N 1
ATOM 1346 C CA . VAL A 1 166 ? -4.246 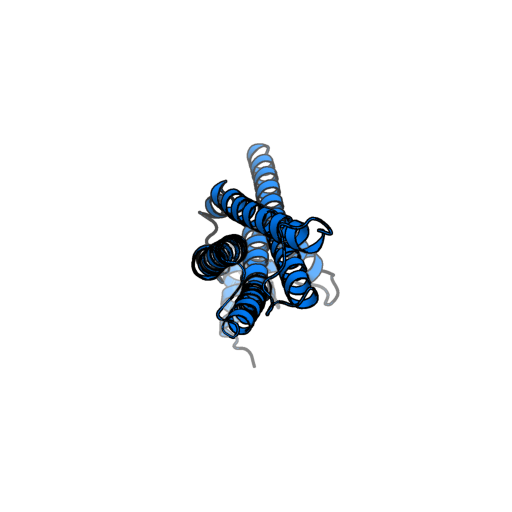-1.034 16.712 1.00 94.19 166 VAL A CA 1
ATOM 1347 C C . VAL A 1 166 ? -3.931 -1.206 18.195 1.00 94.19 166 VAL A C 1
ATOM 1349 O O . VAL A 1 166 ? -4.650 -1.924 18.882 1.00 94.19 166 VAL A O 1
ATOM 1352 N N . LYS A 1 167 ? -2.898 -0.520 18.701 1.00 92.38 167 LYS A N 1
ATOM 1353 C CA . LYS A 1 167 ? -2.526 -0.570 20.120 1.00 92.38 167 LYS A CA 1
ATOM 1354 C C . LYS A 1 167 ? -3.671 -0.090 21.012 1.00 92.38 167 LYS A C 1
ATOM 1356 O O . LYS A 1 167 ? -3.994 -0.754 21.987 1.00 92.38 167 LYS A O 1
ATOM 1361 N N . PHE A 1 168 ? -4.307 1.023 20.648 1.00 90.06 168 PHE A N 1
ATOM 1362 C CA . PHE A 1 168 ? -5.471 1.536 21.366 1.00 90.06 168 PHE A CA 1
ATOM 1363 C C . PHE A 1 168 ? -6.626 0.524 21.376 1.00 90.06 168 PHE A C 1
ATOM 1365 O O . PHE A 1 168 ? -7.184 0.245 22.433 1.00 90.06 168 PHE A O 1
ATOM 1372 N N . LEU A 1 169 ? -6.975 -0.070 20.231 1.00 88.81 169 LEU A N 1
ATOM 1373 C CA . LEU A 1 169 ? -8.057 -1.057 20.155 1.00 88.81 169 LEU A CA 1
ATOM 1374 C C . LEU A 1 169 ? -7.741 -2.309 20.987 1.00 88.81 169 LEU A C 1
ATOM 1376 O O . LEU A 1 169 ? -8.604 -2.777 21.719 1.00 88.81 169 LEU A O 1
ATOM 1380 N N . GLN A 1 170 ? -6.501 -2.802 20.945 1.00 90.06 170 GLN A N 1
ATOM 1381 C CA . GLN A 1 170 ? -6.051 -3.931 21.770 1.00 90.06 170 GLN A CA 1
ATOM 1382 C C . GLN A 1 170 ? -6.146 -3.626 23.271 1.00 90.06 170 GLN A C 1
ATOM 1384 O O . GLN A 1 170 ? -6.646 -4.450 24.030 1.00 90.06 170 GLN A O 1
ATOM 1389 N N . GLU A 1 171 ? -5.755 -2.424 23.702 1.00 87.50 171 GLU A N 1
ATOM 1390 C CA . GLU A 1 171 ? -5.878 -2.002 25.104 1.00 87.50 171 GLU A CA 1
ATOM 1391 C C . GLU A 1 171 ? -7.344 -1.994 25.586 1.00 87.50 171 GLU A C 1
ATOM 1393 O O . GLU A 1 171 ? -7.611 -2.350 26.736 1.00 87.50 171 GLU A O 1
ATOM 1398 N N . ASN A 1 172 ? -8.297 -1.666 24.700 1.00 81.31 172 ASN A N 1
ATOM 1399 C CA . ASN A 1 172 ? -9.739 -1.737 24.981 1.00 81.31 172 ASN A CA 1
ATOM 1400 C C . ASN A 1 172 ? -10.294 -3.177 25.003 1.00 81.31 172 ASN A C 1
ATOM 1402 O O . ASN A 1 172 ? -11.357 -3.399 25.578 1.00 81.31 172 ASN A O 1
ATOM 1406 N N . LEU A 1 173 ? -9.600 -4.152 24.402 1.00 82.88 173 LEU A N 1
ATOM 1407 C CA . LEU A 1 173 ? -9.966 -5.575 24.455 1.00 82.88 173 LEU A CA 1
ATOM 1408 C C . LEU A 1 173 ? -9.398 -6.289 25.689 1.00 82.88 173 LEU A C 1
ATOM 1410 O O . LEU A 1 173 ? -10.032 -7.185 26.240 1.00 82.88 173 LEU A O 1
ATOM 1414 N N . GLU A 1 174 ? -8.193 -5.916 26.126 1.00 77.56 174 GLU A N 1
ATOM 1415 C CA . GLU A 1 174 ? -7.428 -6.674 27.126 1.00 77.56 174 GLU A CA 1
ATOM 1416 C C . GLU A 1 174 ? -7.892 -6.476 28.583 1.00 77.56 174 GLU A C 1
ATOM 1418 O O . GLU A 1 174 ? -7.391 -7.158 29.483 1.00 77.56 174 GLU A O 1
ATOM 1423 N N . THR A 1 175 ? -8.831 -5.568 28.881 1.00 62.09 175 THR A N 1
ATOM 1424 C CA . THR A 1 175 ? -9.016 -5.112 30.266 1.00 62.09 175 THR A CA 1
ATOM 1425 C C . THR A 1 175 ? -10.204 -5.698 31.042 1.00 62.09 175 THR A C 1
ATOM 1427 O O . THR A 1 175 ? -11.327 -5.210 31.026 1.00 62.09 175 THR A O 1
ATOM 1430 N N . ASN A 1 176 ? -9.831 -6.608 31.950 1.00 50.72 176 ASN A N 1
ATOM 1431 C CA . ASN A 1 176 ? -10.381 -6.785 33.304 1.00 50.72 176 ASN A CA 1
ATOM 1432 C C . ASN A 1 176 ? -10.227 -5.529 34.218 1.00 50.72 176 ASN A C 1
ATOM 1434 O O . ASN A 1 176 ? -10.476 -5.622 35.419 1.00 50.72 176 ASN A O 1
ATOM 1438 N N . ASN A 1 177 ? -9.803 -4.363 33.698 1.00 46.00 177 ASN A N 1
ATOM 1439 C CA . ASN A 1 177 ? -9.697 -3.100 34.447 1.00 46.00 177 ASN A CA 1
ATOM 1440 C C . ASN A 1 177 ? -10.819 -2.134 34.043 1.00 46.00 177 ASN A C 1
ATOM 1442 O O . ASN A 1 177 ? -11.021 -1.826 32.874 1.00 46.00 177 ASN A O 1
ATOM 1446 N N . SER A 1 178 ? -11.496 -1.612 35.056 1.00 48.50 178 SER A N 1
ATOM 1447 C CA . SER A 1 178 ? -12.827 -0.991 35.073 1.00 48.50 178 SER A CA 1
ATOM 1448 C C . SER A 1 178 ? -13.031 0.331 34.303 1.00 48.50 178 SER A C 1
ATOM 1450 O O . SER A 1 178 ? -14.000 1.031 34.585 1.00 48.50 178 SER A O 1
ATOM 1452 N N . TYR A 1 179 ? -12.136 0.721 33.386 1.00 49.44 179 TYR A N 1
ATOM 1453 C CA . TYR A 1 179 ? -12.167 2.049 32.742 1.00 49.44 179 TYR A CA 1
ATOM 1454 C C . TYR A 1 179 ? -12.153 2.044 31.208 1.00 49.44 179 TYR A C 1
ATOM 1456 O O . TYR A 1 179 ? -12.422 3.088 30.620 1.00 49.44 179 TYR A O 1
ATOM 1464 N N . HIS A 1 180 ? -11.889 0.910 30.555 1.00 55.22 180 HIS A N 1
ATOM 1465 C CA . HIS A 1 180 ? -11.892 0.796 29.094 1.00 55.22 180 HIS A CA 1
ATOM 1466 C C . HIS A 1 180 ? -12.836 -0.331 28.690 1.00 55.22 180 HIS A C 1
ATOM 1468 O O . HIS A 1 180 ? -12.439 -1.480 28.548 1.00 55.22 180 HIS A O 1
ATOM 1474 N N . HIS A 1 181 ? -14.119 -0.000 28.587 1.00 64.44 181 HIS A N 1
ATOM 1475 C CA . HIS A 1 181 ? -15.118 -0.913 28.052 1.00 64.44 181 HIS A CA 1
ATOM 1476 C C . HIS A 1 181 ? -15.404 -0.539 26.605 1.00 64.44 181 HIS A C 1
ATOM 1478 O O . HIS A 1 181 ? -15.528 0.646 26.279 1.00 64.44 181 HIS A O 1
ATOM 1484 N N . LEU A 1 182 ? -15.519 -1.559 25.754 1.00 69.31 182 LEU A N 1
ATOM 1485 C CA . LEU A 1 182 ? -16.094 -1.394 24.428 1.00 69.31 182 LEU A CA 1
ATOM 1486 C C . LEU A 1 182 ? -17.478 -0.735 24.548 1.00 69.31 182 LEU A C 1
ATOM 1488 O O . LEU A 1 182 ? -18.188 -0.986 25.531 1.00 69.31 182 LEU A O 1
ATOM 1492 N N . PRO A 1 183 ? -17.882 0.085 23.564 1.00 69.44 183 PRO A N 1
ATOM 1493 C CA . PRO A 1 183 ? -19.274 0.493 23.431 1.00 69.44 183 PRO A CA 1
ATOM 1494 C C . PRO A 1 183 ? -20.207 -0.719 23.534 1.00 69.44 183 PRO A C 1
ATOM 1496 O O . PRO A 1 183 ? -19.885 -1.782 23.011 1.00 69.44 183 PRO A O 1
ATOM 1499 N N . ALA A 1 184 ? -21.364 -0.563 24.185 1.00 64.88 184 ALA A N 1
ATOM 1500 C CA . ALA A 1 184 ? -22.312 -1.663 24.409 1.00 64.88 184 ALA A CA 1
ATOM 1501 C C . ALA A 1 184 ? -22.796 -2.335 23.107 1.00 64.88 184 ALA A C 1
ATOM 1503 O O . ALA A 1 184 ? -23.182 -3.502 23.126 1.00 64.88 184 ALA A O 1
ATOM 1504 N N . ASP A 1 185 ? -22.736 -1.602 21.994 1.00 66.88 185 ASP A N 1
ATOM 1505 C CA . ASP A 1 185 ? -23.138 -2.057 20.664 1.00 66.88 185 ASP A CA 1
ATOM 1506 C C . ASP A 1 185 ? -21.987 -2.682 19.849 1.00 66.88 185 ASP A C 1
ATOM 1508 O O . ASP A 1 185 ? -22.234 -3.206 18.767 1.00 66.88 185 ASP A O 1
ATOM 1512 N N . CYS A 1 186 ? -20.744 -2.648 20.347 1.00 73.31 186 CYS A N 1
ATOM 1513 C CA . CYS A 1 186 ? -19.580 -3.245 19.690 1.00 73.31 186 CYS A CA 1
ATOM 1514 C C . CYS A 1 186 ? -19.265 -4.617 20.287 1.00 73.31 186 CYS A C 1
ATOM 1516 O O . CYS A 1 186 ? -18.996 -4.757 21.484 1.00 73.31 186 CYS A O 1
ATOM 1518 N N . THR A 1 187 ? -19.201 -5.636 19.438 1.00 81.19 187 THR A N 1
ATOM 1519 C CA . THR A 1 187 ? -18.685 -6.944 19.831 1.00 81.19 187 THR A CA 1
ATOM 1520 C C . THR A 1 187 ? -17.158 -6.953 19.809 1.00 81.19 187 THR A C 1
ATOM 1522 O O . THR A 1 187 ? -16.507 -6.283 19.006 1.00 81.19 187 THR A O 1
ATOM 1525 N N . GLN A 1 188 ? -16.564 -7.777 20.672 1.00 84.12 188 GLN A N 1
ATOM 1526 C CA . GLN A 1 188 ? -15.123 -8.036 20.648 1.00 84.12 188 GLN A CA 1
ATOM 15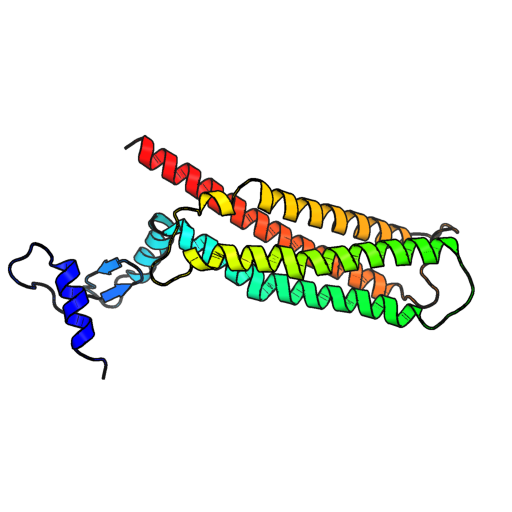27 C C . GLN A 1 188 ? -14.649 -8.499 19.260 1.00 84.12 188 GLN A C 1
ATOM 1529 O O . GLN A 1 188 ? -13.610 -8.043 18.791 1.00 84.12 188 GLN A O 1
ATOM 1534 N N . GLN A 1 189 ? -15.432 -9.350 18.589 1.00 86.62 189 GLN A N 1
ATOM 1535 C CA . GLN A 1 189 ? -15.094 -9.874 17.266 1.00 86.62 189 GLN A CA 1
ATOM 1536 C C . GLN A 1 189 ? -14.984 -8.764 16.213 1.00 86.62 189 GLN A C 1
ATOM 1538 O O . GLN A 1 189 ? -14.035 -8.760 15.439 1.00 86.62 189 GLN A O 1
ATOM 1543 N N . GLU A 1 190 ? -15.910 -7.803 16.196 1.00 87.00 190 GLU A N 1
ATOM 1544 C CA . GLU A 1 190 ? -15.882 -6.693 15.230 1.00 87.00 190 GLU A CA 1
ATOM 1545 C C . GLU A 1 190 ? -14.630 -5.821 15.407 1.00 87.00 190 GLU A C 1
ATOM 1547 O O . GLU A 1 190 ? -13.997 -5.410 14.433 1.00 87.00 190 GLU A O 1
ATOM 1552 N N . VAL A 1 191 ? -14.222 -5.580 16.654 1.00 88.69 191 VAL A N 1
ATOM 1553 C CA . VAL A 1 191 ? -13.001 -4.822 16.963 1.00 88.69 191 VAL A CA 1
ATOM 1554 C C . VAL A 1 191 ? -11.745 -5.608 16.574 1.00 88.69 191 VAL A C 1
ATOM 1556 O O . VAL A 1 191 ? -10.809 -5.033 16.011 1.00 88.69 191 VAL A O 1
ATOM 1559 N N . GLU A 1 192 ? -11.717 -6.917 16.831 1.00 91.31 192 GLU A N 1
ATOM 1560 C CA . GLU A 1 192 ? -10.635 -7.808 16.393 1.00 91.31 192 GLU A CA 1
ATOM 1561 C C . GLU A 1 192 ? -10.510 -7.844 14.864 1.00 91.31 192 GLU A C 1
ATOM 1563 O O . GLU A 1 192 ? -9.398 -7.746 14.336 1.00 91.31 192 GLU A O 1
ATOM 1568 N N . ASP A 1 193 ? -11.632 -7.897 14.146 1.00 91.94 193 ASP A N 1
ATOM 1569 C CA . ASP A 1 193 ? -11.662 -7.885 12.683 1.00 91.94 193 ASP A CA 1
ATOM 1570 C C . ASP A 1 193 ? -11.077 -6.577 12.124 1.00 91.94 193 ASP A C 1
ATOM 1572 O O . ASP A 1 193 ? -10.266 -6.612 11.191 1.00 91.94 193 ASP A O 1
ATOM 1576 N N . VAL A 1 194 ? -11.397 -5.427 12.733 1.00 92.69 194 VAL A N 1
ATOM 1577 C CA . VAL A 1 194 ? -10.790 -4.132 12.376 1.00 92.69 194 VAL A CA 1
ATOM 1578 C C . VAL A 1 194 ? -9.288 -4.125 12.667 1.00 92.69 194 VAL A C 1
ATOM 1580 O O . VAL A 1 194 ? -8.508 -3.694 11.815 1.00 92.69 194 VAL A O 1
ATOM 1583 N N . ILE A 1 195 ? -8.840 -4.637 13.820 1.00 94.50 195 ILE A N 1
ATOM 1584 C CA . ILE A 1 195 ? -7.406 -4.745 14.143 1.00 94.50 195 ILE A CA 1
ATOM 1585 C C . ILE A 1 195 ? -6.671 -5.557 13.070 1.00 94.50 195 ILE A C 1
ATOM 1587 O O . ILE A 1 195 ? -5.644 -5.110 12.543 1.00 94.50 195 ILE A O 1
ATOM 1591 N N . VAL A 1 196 ? -7.199 -6.732 12.723 1.00 95.94 196 VAL A N 1
ATOM 1592 C CA . VAL A 1 196 ? -6.632 -7.605 11.688 1.00 95.94 196 VAL A CA 1
ATOM 1593 C C . VAL A 1 196 ? -6.617 -6.892 10.336 1.00 95.94 196 VAL A C 1
ATOM 1595 O O . VAL A 1 196 ? -5.606 -6.938 9.628 1.00 95.94 196 VAL A O 1
ATOM 1598 N N . GLY A 1 197 ? -7.690 -6.176 9.996 1.00 95.81 197 GLY A N 1
ATOM 1599 C CA . GLY A 1 197 ? -7.788 -5.368 8.784 1.00 95.81 197 GLY A CA 1
ATOM 1600 C C . GLY A 1 197 ? -6.706 -4.284 8.697 1.00 95.81 197 GLY A C 1
ATOM 1601 O O . GLY A 1 197 ? -6.008 -4.187 7.681 1.00 95.81 197 GLY A O 1
ATOM 1602 N N . ILE A 1 198 ? -6.492 -3.517 9.774 1.00 96.31 198 ILE A N 1
ATOM 1603 C CA . ILE A 1 198 ? -5.444 -2.484 9.841 1.00 96.31 198 ILE A CA 1
ATOM 1604 C C . ILE A 1 198 ? -4.056 -3.114 9.681 1.00 96.31 198 ILE A C 1
ATOM 1606 O O . ILE A 1 198 ? -3.237 -2.633 8.892 1.00 96.31 198 ILE A O 1
ATOM 1610 N N . GLN A 1 199 ? -3.775 -4.212 10.388 1.00 97.00 199 GLN A N 1
ATOM 1611 C CA . GLN A 1 199 ? -2.484 -4.902 10.312 1.00 97.00 199 GLN A CA 1
ATOM 1612 C C . GLN A 1 199 ? -2.207 -5.461 8.908 1.00 97.00 199 GLN A C 1
ATOM 1614 O O . GLN A 1 199 ? -1.103 -5.293 8.376 1.00 97.00 199 GLN A O 1
ATOM 1619 N N . ALA A 1 200 ? -3.209 -6.079 8.278 1.00 96.50 200 ALA A N 1
ATOM 1620 C CA . ALA A 1 200 ? -3.111 -6.579 6.911 1.00 96.50 200 ALA A CA 1
ATOM 1621 C C . ALA A 1 200 ? -2.841 -5.439 5.919 1.00 96.50 200 ALA A C 1
ATOM 1623 O O . ALA A 1 200 ? -1.971 -5.553 5.045 1.00 96.50 200 ALA A O 1
ATOM 1624 N N . PHE A 1 201 ? -3.521 -4.301 6.085 1.00 96.50 201 PHE A N 1
ATOM 1625 C CA . PHE A 1 201 ? -3.290 -3.135 5.244 1.00 96.50 201 PHE A CA 1
ATOM 1626 C C . PHE A 1 201 ? -1.889 -2.544 5.449 1.00 96.50 201 PHE A C 1
ATOM 1628 O O . PHE A 1 201 ? -1.182 -2.286 4.469 1.00 96.50 201 PHE A O 1
ATOM 1635 N N . ASN A 1 202 ? -1.421 -2.435 6.695 1.00 96.56 202 ASN A N 1
ATOM 1636 C CA . ASN A 1 202 ? -0.056 -2.015 7.020 1.00 96.56 202 ASN A CA 1
ATOM 1637 C C . ASN A 1 202 ? 0.999 -2.936 6.387 1.00 96.56 202 ASN A C 1
ATOM 1639 O O . ASN A 1 202 ? 2.006 -2.454 5.862 1.00 96.56 202 ASN A O 1
ATOM 1643 N N . ALA A 1 203 ? 0.765 -4.250 6.351 1.00 96.75 203 ALA A N 1
ATOM 1644 C CA . ALA A 1 203 ? 1.653 -5.193 5.673 1.00 96.75 203 ALA A CA 1
ATOM 1645 C C . ALA A 1 203 ? 1.770 -4.899 4.165 1.00 96.75 203 ALA A C 1
ATOM 1647 O O . ALA A 1 203 ? 2.878 -4.906 3.618 1.00 96.75 203 ALA A O 1
ATOM 1648 N N . ILE A 1 204 ? 0.665 -4.562 3.490 1.00 96.00 204 ILE A N 1
ATOM 1649 C CA . ILE A 1 204 ? 0.682 -4.136 2.079 1.00 96.00 204 ILE A CA 1
ATOM 1650 C C . ILE A 1 204 ? 1.536 -2.870 1.914 1.00 96.00 204 ILE A C 1
ATOM 1652 O O . ILE A 1 204 ? 2.376 -2.804 1.007 1.00 96.00 204 ILE A O 1
ATOM 1656 N N . GLN A 1 205 ? 1.380 -1.898 2.817 1.00 95.00 205 GLN A N 1
ATOM 1657 C CA . GLN A 1 205 ? 2.153 -0.654 2.813 1.00 95.00 205 GLN A CA 1
ATOM 1658 C C . GLN A 1 205 ? 3.662 -0.897 3.012 1.00 95.00 205 GLN A C 1
ATOM 1660 O O . GLN A 1 205 ? 4.490 -0.343 2.281 1.00 95.00 205 GLN A O 1
ATOM 1665 N N . TYR A 1 206 ? 4.054 -1.795 3.922 1.00 95.44 206 TYR A N 1
ATOM 1666 C CA . TYR A 1 206 ? 5.456 -2.201 4.081 1.00 95.44 206 TYR A CA 1
ATOM 1667 C C . TYR A 1 206 ? 6.040 -2.809 2.807 1.00 95.44 206 TYR A C 1
ATOM 1669 O O . TYR A 1 206 ? 7.195 -2.548 2.455 1.00 95.44 206 TYR A O 1
ATOM 1677 N N . GLN A 1 207 ? 5.251 -3.599 2.081 1.00 95.44 207 GLN A N 1
ATOM 1678 C CA . GLN A 1 207 ? 5.713 -4.173 0.826 1.00 95.44 207 GLN A CA 1
ATOM 1679 C C . GLN A 1 207 ? 5.883 -3.109 -0.275 1.00 95.44 207 GLN A C 1
ATOM 1681 O O . GLN A 1 207 ? 6.788 -3.248 -1.098 1.00 95.44 207 GLN A O 1
ATOM 1686 N N . LEU A 1 208 ? 5.069 -2.044 -0.292 1.00 93.44 208 LEU A N 1
ATOM 1687 C CA . LEU A 1 208 ? 5.282 -0.892 -1.184 1.00 93.44 208 LEU A CA 1
ATOM 1688 C C . LEU A 1 208 ? 6.599 -0.175 -0.856 1.00 93.44 208 LEU A C 1
ATOM 1690 O O . LEU A 1 208 ? 7.394 0.092 -1.757 1.00 93.44 208 LEU A O 1
ATOM 1694 N N . ILE A 1 209 ? 6.892 0.046 0.432 1.00 93.19 209 ILE A N 1
ATOM 1695 C CA . ILE A 1 209 ? 8.190 0.588 0.873 1.00 93.19 209 ILE A CA 1
ATOM 1696 C C . ILE A 1 209 ? 9.346 -0.313 0.420 1.00 93.19 209 ILE A C 1
ATOM 1698 O O . ILE A 1 209 ? 10.380 0.190 -0.017 1.00 93.19 209 ILE A O 1
ATOM 1702 N N . SER A 1 210 ? 9.197 -1.636 0.524 1.00 93.38 210 SER A N 1
ATOM 1703 C CA . SER A 1 210 ? 10.224 -2.587 0.081 1.00 93.38 210 SER A CA 1
ATOM 1704 C C . SER A 1 210 ? 10.512 -2.455 -1.418 1.00 93.38 210 SER A C 1
ATOM 1706 O O . SER A 1 210 ? 11.675 -2.342 -1.802 1.00 93.38 210 SER A O 1
ATOM 1708 N N . LEU A 1 211 ? 9.472 -2.366 -2.256 1.00 92.25 211 LEU A N 1
ATOM 1709 C CA . LEU A 1 211 ? 9.625 -2.146 -3.699 1.00 92.25 211 LEU A CA 1
ATOM 1710 C C . LEU A 1 211 ? 10.333 -0.820 -4.011 1.00 92.25 211 LEU A C 1
ATOM 1712 O O . LEU A 1 211 ? 11.247 -0.800 -4.833 1.00 92.25 211 LEU A O 1
ATOM 1716 N N . LEU A 1 212 ? 9.977 0.268 -3.320 1.00 91.44 212 LEU A N 1
ATOM 1717 C CA . LEU A 1 212 ? 10.650 1.566 -3.472 1.00 91.44 212 LEU A CA 1
ATOM 1718 C C . LEU A 1 212 ? 12.136 1.490 -3.092 1.00 91.44 212 LEU A C 1
ATOM 1720 O O . LEU A 1 212 ? 12.988 2.019 -3.803 1.00 91.44 212 LEU A O 1
ATOM 1724 N N . LYS A 1 213 ? 12.470 0.795 -1.997 1.00 90.44 213 LYS A N 1
ATOM 1725 C CA . LYS A 1 213 ? 13.864 0.591 -1.570 1.00 90.44 213 LYS A CA 1
ATOM 1726 C C . LYS A 1 213 ? 14.660 -0.230 -2.582 1.00 90.44 213 LYS A C 1
ATOM 1728 O O . LYS A 1 213 ? 15.795 0.132 -2.880 1.00 90.44 213 LYS A O 1
ATOM 1733 N N . GLN A 1 214 ? 14.080 -1.306 -3.111 1.00 90.19 214 GLN A N 1
ATOM 1734 C CA . GLN A 1 214 ? 14.720 -2.136 -4.135 1.00 90.19 214 GLN A CA 1
ATOM 1735 C C . GLN A 1 214 ? 14.980 -1.336 -5.412 1.00 90.19 214 GLN A C 1
ATOM 1737 O O . GLN A 1 214 ? 16.080 -1.397 -5.962 1.00 90.19 214 GLN A O 1
ATOM 1742 N N . TRP A 1 215 ? 14.004 -0.529 -5.840 1.00 89.00 215 TRP A N 1
ATOM 1743 C CA . TRP A 1 215 ? 14.175 0.367 -6.979 1.00 89.00 215 TRP A CA 1
ATOM 1744 C C . TRP A 1 215 ? 15.326 1.349 -6.743 1.00 89.00 215 TRP A C 1
ATOM 1746 O O . TRP A 1 215 ? 16.238 1.444 -7.565 1.00 89.00 215 TRP A O 1
ATOM 1756 N N . HIS A 1 216 ? 15.348 2.008 -5.585 1.00 87.31 216 HIS A N 1
ATOM 1757 C CA . HIS A 1 216 ? 16.410 2.944 -5.233 1.00 87.31 216 HIS A CA 1
ATOM 1758 C C . HIS A 1 216 ? 17.799 2.286 -5.207 1.00 87.31 216 HIS A C 1
ATOM 1760 O O . HIS A 1 216 ? 18.758 2.822 -5.759 1.00 87.31 216 HIS A O 1
ATOM 1766 N N . GLN A 1 217 ? 17.921 1.096 -4.613 1.00 87.88 217 GLN A N 1
ATOM 1767 C CA . GLN A 1 217 ? 19.177 0.341 -4.596 1.00 87.88 217 GLN A CA 1
ATOM 1768 C C . GLN A 1 217 ? 19.642 -0.016 -6.010 1.00 87.88 217 GLN A C 1
ATOM 1770 O O . GLN A 1 217 ? 20.825 0.132 -6.324 1.00 87.88 217 GLN A O 1
ATOM 1775 N N . ARG A 1 218 ? 18.718 -0.439 -6.881 1.00 86.00 218 ARG A N 1
ATOM 1776 C CA . ARG A 1 218 ? 19.036 -0.767 -8.272 1.00 86.00 218 ARG A CA 1
ATOM 1777 C C . ARG A 1 218 ? 19.504 0.461 -9.051 1.00 86.00 218 ARG A C 1
ATOM 1779 O O . ARG A 1 218 ? 20.484 0.355 -9.784 1.00 86.00 218 ARG A O 1
ATOM 1786 N N . GLN A 1 219 ? 18.892 1.624 -8.816 1.00 83.19 219 GLN A N 1
ATOM 1787 C CA . GLN A 1 219 ? 19.363 2.895 -9.371 1.00 83.19 219 GLN A CA 1
ATOM 1788 C C . GLN A 1 219 ? 20.804 3.189 -8.959 1.00 83.19 219 GLN A C 1
ATOM 1790 O O . GLN A 1 219 ? 21.638 3.509 -9.800 1.00 83.19 219 GLN A O 1
ATOM 1795 N N . GLN A 1 220 ? 21.102 3.106 -7.659 1.00 83.62 220 GLN A N 1
ATOM 1796 C CA . GLN A 1 220 ? 22.437 3.411 -7.149 1.00 83.62 220 GLN A CA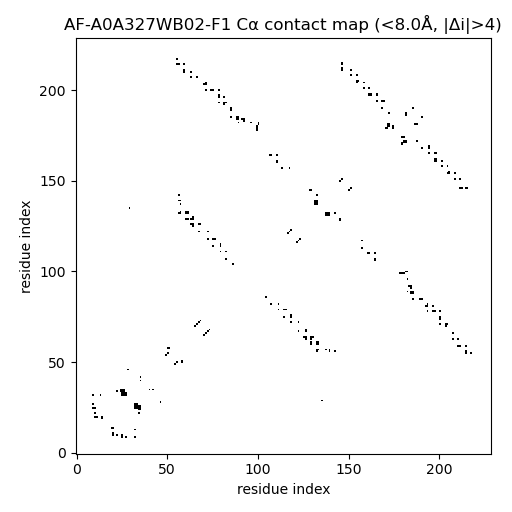 1
ATOM 1797 C C . GLN A 1 220 ? 23.493 2.482 -7.754 1.00 83.62 220 GLN A C 1
ATOM 1799 O O . GLN A 1 220 ? 24.579 2.938 -8.104 1.00 83.62 220 GLN A O 1
ATOM 1804 N N . GLN A 1 221 ? 23.175 1.192 -7.897 1.00 82.88 221 GLN A N 1
ATOM 1805 C CA . GLN A 1 221 ? 24.048 0.221 -8.559 1.00 82.88 221 GLN A CA 1
ATOM 1806 C C . GLN A 1 221 ? 24.288 0.585 -10.025 1.00 82.88 221 GLN A C 1
ATOM 1808 O O . GLN A 1 221 ? 25.441 0.632 -10.447 1.00 82.88 221 GLN A O 1
ATOM 1813 N N . HIS A 1 222 ? 23.222 0.888 -10.772 1.00 78.69 222 HIS A N 1
ATOM 1814 C CA . HIS A 1 222 ? 23.318 1.294 -12.172 1.00 78.69 222 HIS A CA 1
ATOM 1815 C C . HIS A 1 222 ? 24.168 2.561 -12.329 1.00 78.69 222 HIS A C 1
ATOM 1817 O O . HIS A 1 222 ? 25.117 2.574 -13.105 1.00 78.69 222 HIS A O 1
ATOM 1823 N N . ASN A 1 223 ? 23.906 3.598 -11.529 1.00 75.56 223 ASN A N 1
ATOM 1824 C CA . ASN A 1 223 ? 24.684 4.835 -11.562 1.00 75.56 223 ASN A CA 1
ATOM 1825 C C . ASN A 1 223 ? 26.174 4.560 -11.299 1.00 75.56 223 ASN A C 1
ATOM 1827 O O . ASN A 1 223 ? 27.017 5.021 -12.058 1.00 75.56 223 ASN A O 1
ATOM 1831 N N . ARG A 1 224 ? 26.516 3.760 -10.278 1.00 72.44 224 ARG A N 1
ATOM 1832 C CA . ARG A 1 224 ? 27.917 3.389 -9.994 1.00 72.44 224 ARG A CA 1
ATOM 1833 C C . ARG A 1 224 ? 28.580 2.660 -11.163 1.00 72.44 224 ARG A C 1
ATOM 1835 O O . ARG A 1 224 ? 29.737 2.932 -11.446 1.00 72.44 224 ARG A O 1
ATOM 1842 N N . GLN A 1 225 ? 27.865 1.759 -11.834 1.00 70.50 225 GLN A N 1
ATOM 1843 C CA . GLN A 1 225 ? 28.378 1.052 -13.012 1.00 70.50 225 GLN A CA 1
ATOM 1844 C C . GLN A 1 225 ? 28.594 1.988 -14.205 1.00 70.50 225 GLN A C 1
ATOM 1846 O O . GLN A 1 225 ? 29.543 1.791 -14.951 1.00 70.50 225 GLN A O 1
ATOM 1851 N N . VAL A 1 226 ? 27.754 3.009 -14.376 1.00 66.50 226 VAL A N 1
ATOM 1852 C CA . VAL A 1 226 ? 27.922 4.018 -15.433 1.00 66.50 226 VAL A CA 1
ATOM 1853 C C . VAL A 1 226 ? 29.083 4.972 -15.136 1.00 66.50 226 VAL A C 1
ATOM 1855 O O . VAL A 1 226 ? 29.762 5.377 -16.063 1.00 66.50 226 VAL A O 1
ATOM 1858 N N . TYR A 1 227 ? 29.338 5.322 -13.871 1.00 52.75 227 TYR A N 1
ATOM 1859 C CA . TYR A 1 227 ? 30.451 6.213 -13.498 1.00 52.75 227 TYR A CA 1
ATOM 1860 C C . TYR A 1 227 ? 31.831 5.535 -13.467 1.00 52.75 227 TYR A C 1
ATOM 1862 O O . TYR A 1 227 ? 32.841 6.233 -13.470 1.00 52.75 227 TYR A O 1
ATOM 1870 N N . LEU A 1 228 ? 31.885 4.205 -13.352 1.00 50.66 228 LEU A N 1
ATOM 1871 C CA . LEU A 1 228 ? 33.134 3.434 -13.264 1.00 50.66 228 LEU A CA 1
ATOM 1872 C C . LEU A 1 228 ? 33.582 2.828 -14.607 1.00 50.66 228 LEU A C 1
ATOM 1874 O O . LEU A 1 228 ? 34.681 2.279 -14.664 1.00 50.66 228 LEU A O 1
ATOM 1878 N N . ASN A 1 229 ? 32.748 2.912 -15.647 1.00 45.59 229 ASN A N 1
ATOM 1879 C CA . ASN A 1 229 ? 33.069 2.537 -17.030 1.00 45.59 229 ASN A CA 1
ATOM 1880 C C . ASN A 1 229 ? 33.261 3.791 -17.886 1.00 45.59 229 ASN A C 1
ATOM 1882 O O . ASN A 1 229 ? 33.997 3.689 -18.890 1.00 45.59 229 ASN A O 1
#

Organism: NCBI:txid1539050

Radius of gyration: 26.01 Å; Cα contacts (8 Å, |Δi|>4): 164; chains: 1; bounding box: 62×35×83 Å

pLDDT: mean 76.41, std 15.94, range [32.12, 97.0]

Mean p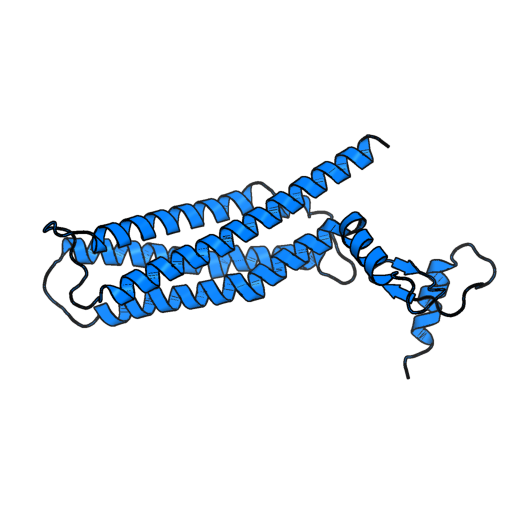redicted aligned error: 13.18 Å